Protein 4U7A (pdb70)

Sequence (356 aa):
LPSPKDLRPFPIRCSTIYAGHKGKVRTLSIIDPSGLWLATGSDDGTVRVWEIILTGREVYRTTLIDDEENPDYHHIECIEWNPDANNGILAVAVGENIHLIVPPIFGYDIENNGKTKKIEDGFQVAQWNKPSQKQLEKDICITISCKKTVKKLSWHRKGDYFVTVQPDSGNTSVLIHQVSKHLTQSPFKKSKGIIMDAKFHPFKPQLFVCSQRYVRIYDLSQQILVKKLLPGARWLSKIDIHPRGDNLIASSSFDKRVLWHDLDLASTPYKTLRRYHEKAVRSVNFHKKLPLFSSAADDGTTIHHVFHATVYDDMMKNPMIVPLKKLTGHKVINSLGVLDAIWHPRREAWLFSAGADNTARLWTTT

InterPro domains:
  IPR001680 WD40 repeat [PF00400] (429-464)
  IPR001680 WD40 repeat [PF00400] (714-750)
  IPR001680 WD40 repeat [PF00400] (766-805)
  IPR001680 WD40 repeat [PS50082] (433-474)
  IPR001680 WD40 repeat [PS50082] (786-807)
  IPR001680 WD40 repeat [SM00320] (426-465)
  IPR001680 WD40 repeat [SM00320] (628-666)
  IPR001680 WD40 repeat [SM00320] (669-708)
  IPR001680 WD40 repeat [SM00320] (712-751)
  IPR001680 WD40 repeat [SM00320] (763-806)
  IPR012953 BOP1, N-terminal domain [PF08145] (165-426)
  IPR012953 B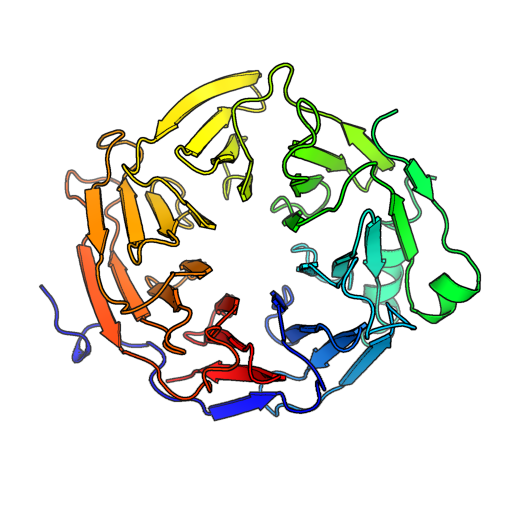OP1, N-terminal domain [SM01035] (165-426)
  IPR015943 WD40/YVTN repeat-like-containing domain superfamily [G3DSA:2.130.10.10] (416-807)
  IPR019775 WD40 repeat, conserved site [PS00678] (452-466)
  IPR028598 WD repeat BOP1/Erb1 [MF_03027] (2-806)
  IPR028598 WD repeat BOP1/Erb1 [PTHR17605] (3-806)
  IPR036322 WD40-repeat-containing domain superfamily [SSF50978] (390-805)

CATH classification: 2.130.10.10

Nearest PDB structures (foldseek):
  4u7a-assembly1_A  TM=1.003E+00  e=5.775E-76  Saccharomyces cerevisiae
  6cb1-assembly1_s  TM=1.003E+00  e=3.754E-75  Saccharomyces cerevisiae BY4741
  7r72-assembly1_m  TM=9.840E-01  e=6.613E-67  Saccharomyces cerevisiae BY4741
  7r7a-assembly1_m  TM=9.852E-01  e=5.047E-66  Saccharomyces cerevisiae BY4741
  8fky-assembly1_SS  TM=9.486E-01  e=2.951E-46  Homo sapiens

Structure (mmCIF, N/CA/C/O backbone):
data_4U7A
#
_entry.id   4U7A
#
_cell.length_a   52.024
_cell.length_b   62.431
_cell.length_c   158.218
_cell.angle_alpha   90.00
_cell.angle_beta   90.00
_cell.angle_gamma   90.00
#
_symmetry.space_group_name_H-M   'P 21 21 21'
#
loop_
_entity.id
_entity.type
_entity.pdbx_description
1 polymer 'Ribosome biogenesis protein ERB1'
2 non-polymer 1,2-ETHANEDIOL
3 non-polymer GLYCEROL
4 non-polymer ETHANOL
5 water water
#
loop_
_atom_site.group_PDB
_atom_site.id
_atom_site.type_symbol
_atom_site.label_atom_id
_atom_site.label_alt_id
_atom_site.label_comp_id
_atom_site.label_asym_id
_atom_site.label_entity_id
_atom_site.label_seq_id
_atom_site.pdbx_PDB_ins_code
_atom_site.Cartn_x
_atom_site.Cartn_y
_atom_site.Cartn_z
_atom_site.occupancy
_atom_site.B_iso_or_equiv
_atom_site.auth_seq_id
_atom_site.auth_comp_id
_atom_site.auth_asym_id
_atom_site.auth_atom_id
_atom_site.pdbx_PDB_model_num
ATOM 1 N N . LEU A 1 435 ? 5.797 4.363 45.706 1.00 72.77 416 LEU A N 1
ATOM 2 C CA . LEU A 1 435 ? 6.881 4.794 46.586 1.00 71.58 416 LEU A CA 1
ATOM 3 C C . LEU A 1 435 ? 6.983 3.885 47.810 1.00 67.10 416 LEU A C 1
ATOM 4 O O . LEU A 1 435 ? 5.966 3.428 48.332 1.00 64.11 416 LEU A O 1
ATOM 9 N N . PRO A 1 436 ? 8.216 3.619 48.270 1.00 63.41 417 PRO A N 1
ATOM 10 C CA . PRO A 1 436 ? 8.447 2.753 49.432 1.00 60.38 417 PRO A CA 1
ATOM 11 C C . PRO A 1 436 ? 7.771 3.283 50.692 1.00 55.56 417 PRO A C 1
ATOM 12 O O . PRO A 1 436 ? 7.617 4.494 50.846 1.00 57.96 417 PRO A O 1
ATOM 16 N N . SER A 1 437 ? 7.367 2.380 51.577 1.00 52.91 418 SER A N 1
ATOM 17 C CA . SER A 1 437 ? 6.830 2.770 52.874 1.00 48.73 418 SER A CA 1
ATOM 18 C C . SER A 1 437 ? 7.986 3.039 53.826 1.00 41.07 418 SER A C 1
ATOM 19 O O . SER A 1 437 ? 9.089 2.540 53.606 1.00 43.46 418 SER A O 1
ATOM 22 N N . PRO A 1 438 ? 7.747 3.836 54.879 1.00 44.54 419 PRO A N 1
ATOM 23 C CA . PRO A 1 438 ? 8.804 4.102 55.865 1.00 39.11 419 PRO A CA 1
ATOM 24 C C . PRO A 1 438 ? 9.450 2.820 56.398 1.00 42.76 419 PRO A C 1
ATOM 25 O O . PRO A 1 438 ? 10.655 2.787 56.651 1.00 41.95 419 PRO A O 1
ATOM 29 N N . LYS A 1 439 ? 8.648 1.768 56.530 1.00 42.88 420 LYS A N 1
ATOM 30 C CA . LYS A 1 439 ? 9.124 0.468 56.995 1.00 52.32 420 LYS A CA 1
ATOM 31 C C . LYS A 1 439 ? 10.301 -0.041 56.156 1.00 53.90 420 LYS A C 1
ATOM 32 O O . LYS A 1 439 ? 11.204 -0.699 56.673 1.00 55.55 420 LYS A O 1
ATOM 38 N N . ASP A 1 440 ? 10.287 0.278 54.865 1.00 47.25 421 ASP A N 1
ATOM 39 C CA . ASP A 1 440 ? 11.339 -0.158 53.945 1.00 50.29 421 ASP A CA 1
ATOM 40 C C . ASP A 1 440 ? 12.515 0.818 53.897 1.00 47.92 421 ASP A C 1
ATOM 41 O O . ASP A 1 440 ? 13.468 0.614 53.147 1.00 44.73 421 ASP A O 1
ATOM 46 N N . LEU A 1 441 ? 12.449 1.872 54.702 1.00 43.51 422 LEU A N 1
ATOM 47 C CA . LEU A 1 441 ? 13.418 2.958 54.609 1.00 37.83 422 LEU A CA 1
ATOM 48 C C . LEU A 1 441 ? 14.161 3.212 55.922 1.00 32.44 422 LEU A C 1
ATOM 49 O O . LEU A 1 441 ? 14.696 4.298 56.150 1.00 31.66 422 LEU A O 1
ATOM 54 N N . ARG A 1 442 ? 14.197 2.201 56.781 1.00 33.68 423 ARG A N 1
ATOM 55 C CA . ARG A 1 442 ? 14.963 2.285 58.019 1.00 31.64 423 ARG A CA 1
ATOM 56 C C . ARG A 1 442 ? 16.456 2.194 57.705 1.00 32.38 423 ARG A C 1
ATOM 57 O O . ARG A 1 442 ? 16.836 1.629 56.676 1.00 37.61 423 ARG A O 1
ATOM 65 N N . PRO A 1 443 ? 17.314 2.753 58.581 1.00 33.75 424 PRO A N 1
ATOM 66 C CA . PRO A 1 443 ? 17.013 3.401 59.862 1.00 31.29 424 PRO A CA 1
ATOM 67 C C . PRO A 1 443 ? 16.655 4.881 59.777 1.00 32.20 424 PRO A C 1
ATOM 68 O O . PRO A 1 443 ? 17.169 5.613 58.928 1.00 30.15 424 PRO A O 1
ATOM 72 N N . PHE A 1 444 ? 15.773 5.304 60.679 1.00 24.78 425 PHE A N 1
ATOM 73 C CA . PHE A 1 444 ? 15.535 6.714 60.950 1.00 24.35 425 PHE A CA 1
ATOM 74 C C . PHE A 1 444 ? 15.089 6.854 62.402 1.00 25.34 425 PHE A C 1
ATOM 75 O O . PHE A 1 444 ? 14.560 5.902 62.978 1.00 29.31 425 PHE A O 1
ATOM 83 N N . PRO A 1 445 ? 15.299 8.034 63.001 1.00 23.38 426 PRO A N 1
ATOM 84 C CA . PRO A 1 445 ? 14.941 8.199 64.421 1.00 23.11 426 PRO A CA 1
ATOM 85 C C . PRO A 1 445 ? 13.435 8.250 64.654 1.00 25.65 426 PRO A C 1
ATOM 86 O O . PRO A 1 445 ? 12.698 8.781 63.815 1.00 24.68 426 PRO A O 1
ATOM 90 N N . ILE A 1 446 ? 12.986 7.687 65.779 1.00 26.78 427 ILE A N 1
ATOM 91 C CA . ILE A 1 446 ? 11.560 7.599 66.085 1.00 25.77 427 ILE A CA 1
ATOM 92 C C . ILE A 1 446 ? 11.228 7.945 67.544 1.00 24.21 427 ILE A C 1
ATOM 93 O O . ILE A 1 446 ? 10.059 7.980 67.928 1.00 28.47 427 ILE A O 1
ATOM 98 N N . ARG A 1 447 ? 12.246 8.188 68.366 1.00 25.01 428 ARG A N 1
ATOM 99 C CA . ARG A 1 447 ? 11.990 8.448 69.781 1.00 26.67 428 ARG A CA 1
ATOM 100 C C . ARG A 1 447 ? 13.087 9.305 70.376 1.00 26.17 428 ARG A C 1
ATOM 101 O O . ARG A 1 447 ? 14.205 9.311 69.877 1.00 25.31 428 ARG A O 1
ATOM 109 N N . CYS A 1 448 ? 12.766 10.026 71.445 1.00 24.80 429 CYS A N 1
ATOM 110 C CA . CYS A 1 448 ? 13.786 10.772 72.168 1.00 21.94 429 CYS A CA 1
ATOM 111 C C . CYS A 1 448 ? 14.349 9.896 73.279 1.00 24.71 429 CYS A C 1
ATOM 112 O O . CYS A 1 448 ? 13.616 9.502 74.187 1.00 25.48 429 CYS A O 1
ATOM 115 N N . SER A 1 449 ? 15.638 9.566 73.195 1.00 23.29 430 SER A N 1
ATOM 116 C CA . SER A 1 449 ? 16.241 8.676 74.182 1.00 26.06 430 SER A CA 1
ATOM 117 C C . SER A 1 449 ? 16.884 9.446 75.326 1.00 21.29 430 SER A C 1
ATOM 118 O O . SER A 1 449 ? 17.059 8.920 76.422 1.00 25.09 430 SER A O 1
ATOM 121 N N . THR A 1 450 ? 17.207 10.704 75.066 1.00 24.26 431 THR A N 1
ATOM 122 C CA . THR A 1 450 ? 18.088 11.463 75.932 1.00 21.23 431 THR A CA 1
ATOM 123 C C . THR A 1 450 ? 17.741 12.935 75.926 1.00 21.39 431 THR A C 1
ATOM 124 O O . THR A 1 450 ? 17.587 13.544 74.861 1.00 21.00 431 THR A O 1
ATOM 128 N N . ILE A 1 451 ? 17.602 13.505 77.114 1.00 21.97 432 ILE A N 1
ATOM 129 C CA . ILE A 1 451 ? 17.406 14.941 77.237 1.00 19.81 432 ILE A CA 1
ATOM 130 C C . ILE A 1 451 ? 18.678 15.562 77.796 1.00 20.12 432 ILE A C 1
ATOM 131 O O . ILE A 1 451 ? 19.208 15.071 78.791 1.00 21.50 432 ILE A O 1
ATOM 136 N N . TYR A 1 452 ? 19.178 16.609 77.139 1.00 17.52 433 TYR A N 1
ATOM 137 C CA . TYR A 1 452 ? 20.317 17.392 77.642 1.00 16.69 433 TYR A CA 1
ATOM 138 C C . TYR A 1 452 ? 19.703 18.506 78.459 1.00 18.90 433 TYR A C 1
ATOM 139 O O . TYR A 1 452 ? 19.206 19.488 77.910 1.00 19.78 433 TYR A O 1
ATOM 148 N N . ALA A 1 453 ? 19.693 18.307 79.777 1.00 19.77 434 ALA A N 1
ATOM 149 C CA . ALA A 1 453 ? 19.009 19.195 80.711 1.00 22.16 434 ALA A CA 1
ATOM 150 C C . ALA A 1 453 ? 20.025 19.983 81.508 1.00 19.76 434 ALA A C 1
ATOM 151 O O . ALA A 1 453 ? 21.008 19.420 82.005 1.00 21.18 434 ALA A O 1
ATOM 153 N N . GLY A 1 454 ? 19.784 21.283 81.631 1.00 20.35 435 GLY A N 1
ATOM 154 C CA . GLY A 1 454 ? 20.666 22.137 82.401 1.00 23.54 435 GLY A CA 1
ATOM 155 C C . GLY A 1 454 ? 20.545 23.599 82.036 1.00 24.34 435 GLY A C 1
ATOM 156 O O . GLY A 1 454 ? 20.614 24.465 82.905 1.00 23.02 435 GLY A O 1
ATOM 157 N N . HIS A 1 455 ? 20.366 23.893 80.748 1.00 19.18 436 HIS A N 1
ATOM 158 C CA . HIS A 1 455 ? 20.238 25.288 80.364 1.00 20.74 436 HIS A CA 1
ATOM 159 C C . HIS A 1 455 ? 19.044 25.944 81.047 1.00 22.40 436 HIS A C 1
ATOM 160 O O . HIS A 1 455 ? 18.012 25.306 81.288 1.00 22.32 436 HIS A O 1
ATOM 167 N N . LYS A 1 456 ? 19.190 27.228 81.345 1.00 19.94 437 LYS A N 1
ATOM 168 C CA . LYS A 1 456 ? 18.142 27.968 82.039 1.00 22.33 437 LYS A CA 1
ATOM 169 C C . LYS A 1 456 ? 17.423 28.955 81.119 1.00 23.23 437 LYS A C 1
ATOM 170 O O . LYS A 1 456 ? 16.673 29.814 81.578 1.00 30.48 437 LYS A O 1
ATOM 176 N N . GLY A 1 457 ? 17.652 28.811 79.819 1.00 23.47 438 GLY A N 1
ATOM 177 C CA . GLY A 1 457 ? 17.001 29.654 78.832 1.00 22.45 438 GLY A CA 1
ATOM 178 C C . GLY A 1 457 ? 16.967 28.940 77.493 1.00 21.27 438 GLY A C 1
ATOM 179 O O . GLY A 1 457 ? 17.550 27.859 77.348 1.00 20.85 438 GLY A O 1
ATOM 180 N N . LYS A 1 458 ? 16.273 29.528 76.521 1.00 21.00 439 LYS A N 1
ATOM 181 C CA . LYS A 1 458 ? 16.135 28.917 75.198 1.00 18.90 439 LYS A CA 1
ATOM 182 C C . LYS A 1 458 ? 17.466 28.460 74.621 1.00 21.38 439 LYS A C 1
ATOM 183 O O . LYS A 1 458 ? 18.464 29.166 74.739 1.00 21.75 439 LYS A O 1
ATOM 189 N N . VAL A 1 459 ? 17.472 27.287 73.996 1.00 18.85 440 VAL A N 1
ATOM 190 C CA . VAL A 1 459 ? 18.672 26.786 73.331 1.00 18.52 440 VAL A CA 1
ATOM 191 C C . VAL A 1 459 ? 18.555 27.144 71.847 1.00 21.34 440 VAL A C 1
ATOM 192 O O . VAL A 1 459 ? 17.718 26.579 71.135 1.00 19.48 440 VAL A O 1
ATOM 196 N N . ARG A 1 460 ? 19.359 28.105 71.389 1.00 19.61 441 ARG A N 1
ATOM 197 C CA . ARG A 1 460 ? 19.197 28.652 70.036 1.00 18.73 441 ARG A CA 1
ATOM 198 C C . ARG A 1 460 ? 20.002 27.936 68.974 1.00 17.50 441 ARG A C 1
ATOM 199 O O . ARG A 1 460 ? 19.696 28.032 67.771 1.00 18.21 441 ARG A O 1
ATOM 207 N N . THR A 1 461 ? 21.035 27.228 69.405 1.00 16.44 442 THR A N 1
ATOM 208 C CA . THR A 1 461 ? 22.005 26.700 68.452 1.00 15.90 442 THR A CA 1
ATOM 209 C C . THR A 1 461 ? 22.704 25.482 69.044 1.00 16.16 442 THR A C 1
ATOM 210 O O . THR A 1 461 ? 22.907 25.414 70.252 1.00 15.87 442 THR A O 1
ATOM 214 N N . LEU A 1 462 ? 23.012 24.493 68.213 1.00 14.94 443 LEU A N 1
ATOM 215 C CA . LEU A 1 462 ? 23.784 23.347 68.686 1.00 14.80 443 LEU A CA 1
ATOM 216 C C . LEU A 1 462 ? 24.646 22.791 67.559 1.00 15.18 443 LEU A C 1
ATOM 217 O O . LEU A 1 462 ? 24.379 23.038 66.376 1.00 16.13 443 LEU A O 1
ATOM 222 N N . SER A 1 463 ? 25.698 22.061 67.933 1.00 14.61 444 SER A N 1
ATOM 223 C CA . SER A 1 463 ? 26.641 21.547 66.947 1.00 15.61 444 SER A CA 1
ATOM 224 C C . SER A 1 463 ? 27.241 20.242 67.443 1.00 16.62 444 SER A C 1
ATOM 225 O O . SER A 1 463 ? 27.506 20.092 68.643 1.00 15.59 444 SER A O 1
ATOM 228 N N A ILE A 1 464 ? 27.450 19.295 66.532 0.74 16.75 445 ILE A N 1
ATOM 229 N N B ILE A 1 464 ? 27.455 19.311 66.518 0.26 16.16 445 ILE A N 1
ATOM 230 C CA A ILE A 1 464 ? 28.084 18.036 66.902 0.74 15.31 445 ILE A CA 1
ATOM 231 C CA B ILE A 1 464 ? 28.106 18.045 66.826 0.26 16.82 445 ILE A CA 1
ATOM 232 C C A ILE A 1 464 ? 29.525 18.063 66.390 0.74 17.52 445 ILE A 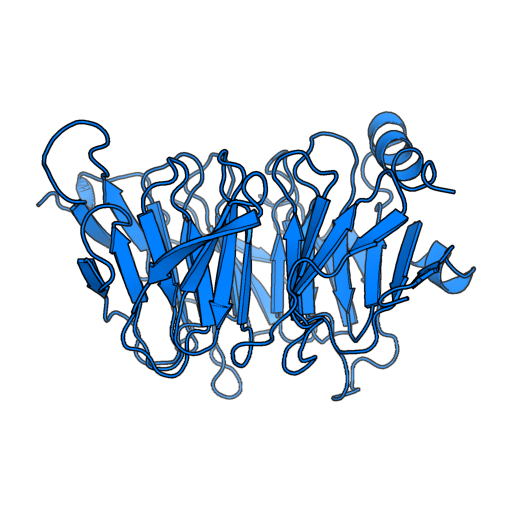C 1
ATOM 233 C C B ILE A 1 464 ? 29.556 18.098 66.378 0.26 17.48 445 ILE A C 1
ATOM 234 O O A ILE A 1 464 ? 29.786 18.492 65.268 0.74 18.92 445 ILE A O 1
ATOM 235 O O B ILE A 1 464 ? 29.851 18.557 65.275 0.26 18.31 445 ILE A O 1
ATOM 244 N N . ASP A 1 465 ? 30.467 17.637 67.230 1.00 17.05 446 ASP A N 1
ATOM 245 C CA . ASP A 1 465 ? 31.890 17.693 66.878 1.00 15.57 446 ASP A CA 1
ATOM 246 C C . ASP A 1 465 ? 32.261 16.661 65.799 1.00 17.93 446 ASP A C 1
ATOM 247 O O . ASP A 1 465 ? 31.492 15.740 65.517 1.00 20.18 446 ASP A O 1
ATOM 252 N N . PRO A 1 466 ? 33.447 16.805 65.188 1.00 20.00 447 PRO A N 1
ATOM 253 C CA . PRO A 1 466 ? 33.803 15.875 64.106 1.00 22.69 447 PRO A CA 1
ATOM 254 C C . PRO A 1 466 ? 33.788 14.401 64.509 1.00 24.56 447 PRO A C 1
ATOM 255 O O . PRO A 1 466 ? 33.465 13.559 63.664 1.00 25.21 447 PRO A O 1
ATOM 259 N N . SER A 1 467 ? 34.105 14.095 65.769 1.00 20.22 448 SER A N 1
ATOM 260 C CA . SER A 1 467 ? 34.189 12.698 66.193 1.00 22.84 448 SER A CA 1
ATOM 261 C C . SER A 1 467 ? 32.808 12.081 66.453 1.00 23.37 448 SER A C 1
ATOM 262 O O . SER A 1 467 ? 32.689 10.858 66.595 1.00 23.60 448 SER A O 1
ATOM 265 N N . GLY A 1 468 ? 31.773 12.918 66.512 1.00 19.90 449 GLY A N 1
ATOM 266 C CA . GLY A 1 468 ? 30.420 12.440 66.737 1.00 20.65 449 GLY A CA 1
ATOM 267 C C . GLY A 1 468 ? 30.146 12.071 68.187 1.00 25.19 449 GLY A C 1
ATOM 268 O O . GLY A 1 468 ? 29.192 11.345 68.466 1.00 25.35 449 GLY A O 1
ATOM 269 N N . LEU A 1 469 ? 30.969 12.567 69.112 1.00 19.64 450 LEU A N 1
ATOM 270 C CA . LEU A 1 469 ? 30.822 12.196 70.527 1.00 18.98 450 LEU A CA 1
ATOM 271 C C . LEU A 1 469 ? 30.388 13.342 71.446 1.00 17.67 450 LEU A C 1
ATOM 272 O O . LEU A 1 469 ? 29.891 13.105 72.569 1.00 17.85 450 LEU A O 1
ATOM 277 N N . TRP A 1 470 ? 30.562 14.575 70.981 1.00 17.31 451 TRP A N 1
ATOM 278 C CA . TRP A 1 470 ? 30.373 15.751 71.833 1.00 17.68 451 TRP A CA 1
ATOM 279 C C . TRP A 1 470 ? 29.423 16.761 71.217 1.00 15.70 451 TRP A C 1
ATOM 280 O O . TRP A 1 470 ? 29.677 17.305 70.133 1.00 17.97 451 TRP A O 1
ATOM 291 N N . LEU A 1 471 ? 28.312 16.988 71.909 1.00 14.53 452 LEU A N 1
ATOM 292 C CA . LEU A 1 471 ? 27.340 17.984 71.491 1.00 15.50 452 LEU A CA 1
ATOM 293 C C . LEU A 1 471 ? 27.644 19.310 72.175 1.00 17.12 452 LEU A C 1
ATOM 294 O O . LEU A 1 471 ? 27.819 19.339 73.394 1.00 17.92 452 LEU A O 1
ATOM 299 N N . ALA A 1 472 ? 27.719 20.396 71.412 1.00 16.28 453 ALA A N 1
ATOM 300 C CA . ALA A 1 472 ? 27.785 21.733 72.008 1.00 14.86 453 ALA A CA 1
ATOM 301 C C . ALA A 1 472 ? 26.456 22.447 71.823 1.00 16.04 453 ALA A C 1
ATOM 302 O O . ALA A 1 472 ? 25.827 22.308 70.777 1.00 15.89 453 ALA A O 1
ATOM 304 N N . THR A 1 473 ? 26.044 23.212 72.832 1.00 16.54 454 THR A N 1
ATOM 305 C CA . THR A 1 473 ? 24.793 23.967 72.792 1.00 15.04 454 THR A CA 1
ATOM 306 C C . THR A 1 473 ? 25.047 25.401 73.229 1.00 18.29 454 THR A C 1
ATOM 307 O O . THR A 1 473 ? 25.928 25.661 74.063 1.00 17.70 454 THR A O 1
ATOM 311 N N . GLY A 1 474 ? 24.269 26.326 72.685 1.00 16.12 455 GLY A N 1
ATOM 312 C CA . GLY A 1 474 ? 24.342 27.727 73.057 1.00 17.16 455 GLY A CA 1
ATOM 313 C C . GLY A 1 474 ? 22.961 28.211 73.442 1.00 19.59 455 GLY A C 1
ATOM 314 O O . GLY A 1 474 ? 21.982 27.918 72.741 1.00 18.53 455 GLY A O 1
ATOM 315 N N . SER A 1 475 ? 22.885 28.961 74.539 1.00 17.80 456 SER A N 1
ATOM 316 C CA . SER A 1 475 ? 21.602 29.290 75.159 1.00 19.49 456 SER A CA 1
ATOM 317 C C . SER A 1 475 ? 21.464 30.744 75.583 1.00 20.35 456 SER A C 1
ATOM 318 O O . SER A 1 475 ? 22.452 31.433 75.834 1.00 21.09 456 SER A O 1
ATOM 321 N N . ASP A 1 476 ? 20.217 31.197 75.693 1.00 20.12 457 ASP A N 1
ATOM 322 C CA . ASP A 1 476 ? 19.934 32.538 76.175 1.00 21.85 457 ASP A CA 1
ATOM 323 C C . ASP A 1 476 ? 20.267 32.709 77.658 1.00 19.91 457 ASP A C 1
ATOM 324 O O . ASP A 1 476 ? 20.207 33.822 78.185 1.00 25.37 457 ASP A O 1
ATOM 329 N N . ASP A 1 477 ? 20.629 31.620 78.329 1.00 22.90 458 ASP A N 1
ATOM 330 C CA . ASP A 1 477 ? 21.100 31.738 79.708 1.00 23.78 458 ASP A CA 1
ATOM 331 C C . ASP A 1 477 ? 22.541 32.262 79.718 1.00 21.04 458 ASP A C 1
ATOM 332 O O . ASP A 1 477 ? 23.131 32.474 80.787 1.00 23.75 458 ASP A O 1
ATOM 337 N N . GLY A 1 478 ? 23.101 32.471 78.529 1.00 22.61 459 GLY A N 1
ATOM 338 C CA . GLY A 1 478 ? 24.416 33.082 78.407 1.00 26.23 459 GLY A CA 1
ATOM 339 C C . GLY A 1 478 ? 25.570 32.099 78.420 1.00 26.11 459 GLY A C 1
ATOM 340 O O . GLY A 1 478 ? 26.742 32.501 78.422 1.00 24.56 459 GLY A O 1
ATOM 341 N N . THR A 1 479 ? 25.249 30.809 78.421 1.00 19.34 460 THR A N 1
ATOM 342 C CA . THR A 1 479 ? 26.286 29.784 78.433 1.00 20.98 460 THR A CA 1
ATOM 343 C C . THR A 1 479 ? 26.358 28.962 77.150 1.00 19.67 460 THR A C 1
ATOM 344 O O . THR A 1 479 ? 25.365 28.797 76.419 1.00 19.83 460 THR A O 1
ATOM 348 N N . VAL A 1 480 ? 27.562 28.462 76.892 1.00 18.56 461 VAL A N 1
ATOM 349 C CA . VAL A 1 480 ? 27.772 27.363 75.972 1.00 18.64 461 VAL A CA 1
ATOM 350 C C . VAL A 1 480 ? 28.101 26.137 76.821 1.00 18.95 461 VAL A C 1
ATOM 351 O O . VAL A 1 480 ? 28.888 26.223 77.783 1.00 21.64 461 VAL A O 1
ATOM 355 N N . ARG A 1 481 ? 27.468 25.013 76.506 1.00 17.28 462 ARG A N 1
ATOM 356 C CA . ARG A 1 481 ? 27.715 23.770 77.222 1.00 18.27 462 ARG A CA 1
ATOM 357 C C . ARG A 1 481 ? 28.102 22.659 76.263 1.00 18.93 462 ARG A C 1
ATOM 358 O O . ARG A 1 481 ? 27.702 22.657 75.095 1.00 19.02 462 ARG A O 1
ATOM 366 N N . VAL A 1 482 ? 28.911 21.725 76.752 1.00 17.61 463 VAL A N 1
ATOM 367 C CA . VAL A 1 482 ? 29.259 20.562 75.951 1.00 16.24 463 VAL A CA 1
ATOM 368 C C . VAL A 1 482 ? 28.802 19.309 76.692 1.00 20.62 463 VAL A C 1
ATOM 369 O O . VAL A 1 482 ? 28.909 19.230 77.922 1.00 19.80 463 VAL A O 1
ATOM 373 N N . TRP A 1 483 ? 28.266 18.347 75.943 1.00 17.17 464 TRP A N 1
ATOM 374 C CA . TRP A 1 483 ? 27.594 17.187 76.513 1.00 17.41 464 TRP A CA 1
ATOM 375 C C . TRP A 1 483 ? 28.098 15.880 75.919 1.00 16.66 464 TRP A C 1
ATOM 376 O O . TRP A 1 483 ? 28.381 15.792 74.722 1.00 17.64 464 TRP A O 1
ATOM 387 N N . GLU A 1 484 ? 28.197 14.870 76.770 1.00 17.54 465 GLU A N 1
ATOM 388 C CA . GLU A 1 484 ? 28.465 13.488 76.380 1.00 18.57 465 GLU A CA 1
ATOM 389 C C . GLU A 1 484 ? 27.194 12.963 75.720 1.00 19.02 465 GLU A C 1
ATOM 390 O O . GLU A 1 484 ? 26.161 12.867 76.374 1.00 19.39 465 GLU A O 1
ATOM 396 N N A ILE A 1 485 ? 27.235 12.641 74.430 0.64 17.65 466 ILE A N 1
ATOM 397 N N B ILE A 1 485 ? 27.277 12.629 74.437 0.36 16.48 466 ILE A N 1
ATOM 398 C CA A ILE A 1 485 ? 25.952 12.478 73.736 0.64 15.61 466 ILE A CA 1
ATOM 399 C CA B ILE A 1 485 ? 26.074 12.408 73.635 0.36 19.31 466 ILE A CA 1
ATOM 400 C C A ILE A 1 485 ? 25.113 11.275 74.195 0.64 19.74 466 ILE A C 1
ATOM 401 C C B ILE A 1 485 ? 25.159 11.282 74.137 0.36 20.28 466 ILE A C 1
ATOM 402 O O A ILE A 1 485 ? 23.895 11.390 74.298 0.64 19.22 466 ILE A O 1
ATOM 403 O O B ILE A 1 485 ? 23.945 11.468 74.224 0.36 21.72 466 ILE A O 1
ATOM 412 N N . LEU A 1 486 ? 25.716 10.130 74.493 1.00 24.08 467 LEU A N 1
ATOM 413 C CA . LEU A 1 486 ? 24.860 8.980 74.815 1.00 26.72 467 LEU A CA 1
ATOM 414 C C . LEU A 1 486 ? 24.293 8.964 76.234 1.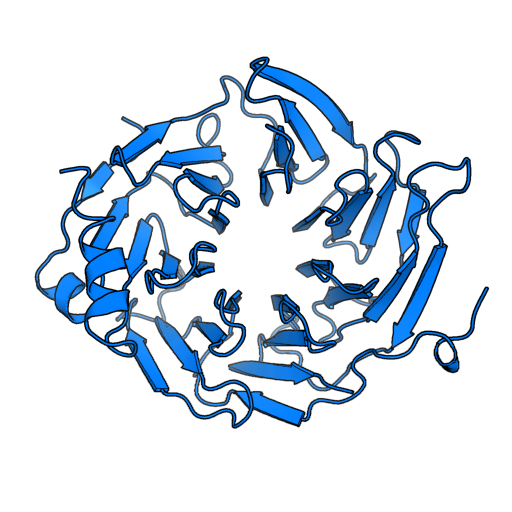00 25.63 467 LEU A C 1
ATOM 415 O O . LEU A 1 486 ? 23.372 8.198 76.526 1.00 28.75 467 LEU A O 1
ATOM 420 N N . THR A 1 487 ? 24.820 9.809 77.113 1.00 24.52 468 THR A N 1
ATOM 421 C CA . THR A 1 487 ? 24.372 9.807 78.504 1.00 19.93 468 THR A CA 1
ATOM 422 C C . THR A 1 487 ? 23.579 11.053 78.874 1.00 21.59 468 THR A C 1
ATOM 423 O O . THR A 1 487 ? 22.772 11.024 79.815 1.00 22.91 468 THR A O 1
ATOM 427 N N . GLY A 1 488 ? 23.832 12.144 78.153 1.00 19.62 469 GLY A N 1
ATOM 428 C CA . GLY A 1 488 ? 23.254 13.441 78.465 1.00 20.29 469 GLY A CA 1
ATOM 429 C C . GLY A 1 488 ? 24.025 14.183 79.552 1.00 18.29 469 GLY A C 1
ATOM 430 O O . GLY A 1 488 ? 23.591 15.233 80.038 1.00 19.83 469 GLY A O 1
ATOM 431 N N . ARG A 1 489 ? 25.191 13.654 79.916 1.00 18.70 470 ARG A N 1
ATOM 432 C CA . ARG A 1 489 ? 26.002 14.269 80.961 1.00 22.64 470 ARG A CA 1
ATOM 433 C C . ARG A 1 489 ? 26.687 15.547 80.460 1.00 20.42 470 ARG A C 1
ATOM 434 O O . ARG A 1 489 ? 27.395 15.527 79.457 1.00 20.51 470 ARG A O 1
ATOM 442 N N . GLU A 1 490 ? 26.450 16.662 81.141 1.00 19.55 471 GLU A N 1
ATOM 443 C CA . GLU A 1 490 ? 27.160 17.902 80.830 1.00 19.08 471 GLU A CA 1
ATOM 444 C C . GLU A 1 490 ? 28.607 17.768 81.286 1.00 19.53 471 GLU A C 1
ATOM 445 O O . GLU A 1 490 ? 28.854 17.426 82.454 1.00 21.63 471 GLU A O 1
ATOM 451 N N . VAL A 1 491 ? 29.555 18.034 80.382 1.00 18.06 472 VAL A N 1
ATOM 452 C CA . VAL A 1 491 ? 30.977 17.897 80.731 1.00 19.59 472 VAL A CA 1
ATOM 453 C C . VAL A 1 491 ? 31.759 19.204 80.712 1.00 23.29 472 VAL A C 1
ATOM 454 O O . VAL A 1 491 ? 32.932 19.233 81.100 1.00 22.34 472 VAL A O 1
ATOM 458 N N . TYR A 1 492 ? 31.123 20.280 80.271 1.00 21.80 473 TYR A N 1
ATOM 459 C CA . TYR A 1 492 ? 31.788 21.570 80.151 1.00 21.79 473 TYR A CA 1
ATOM 460 C C . TYR A 1 492 ? 30.768 22.685 80.070 1.00 21.06 473 TYR A C 1
ATOM 461 O O . TYR A 1 492 ? 29.718 22.527 79.448 1.00 20.31 473 TYR A O 1
ATOM 470 N N . ARG A 1 493 ? 31.093 23.816 80.681 1.00 21.40 474 ARG A N 1
ATOM 471 C CA . ARG A 1 493 ? 30.247 24.998 80.610 1.00 21.67 474 ARG A CA 1
ATOM 472 C C . ARG A 1 493 ? 31.122 26.240 80.597 1.00 24.31 474 ARG A C 1
ATOM 473 O O . ARG A 1 493 ? 32.060 26.348 81.396 1.00 24.42 474 ARG A O 1
ATOM 481 N N . THR A 1 494 ? 30.831 27.178 79.700 1.00 21.76 475 THR A N 1
ATOM 482 C CA . THR A 1 494 ? 31.493 28.478 79.765 1.00 20.95 475 THR A CA 1
ATOM 483 C C . THR A 1 494 ? 30.456 29.600 79.638 1.00 26.19 475 THR A C 1
ATOM 484 O O . THR A 1 494 ? 29.533 29.533 78.826 1.00 24.66 475 THR A O 1
ATOM 488 N N . THR A 1 495 ? 30.589 30.611 80.488 1.00 25.98 476 THR A N 1
ATOM 489 C CA . THR A 1 495 ? 29.630 31.704 80.518 1.00 24.27 476 THR A CA 1
ATOM 490 C C . THR A 1 495 ? 30.148 32.867 79.690 1.00 31.78 476 THR A C 1
ATOM 491 O O . THR A 1 495 ? 31.124 33.515 80.057 1.00 35.07 476 THR A O 1
ATOM 495 N N . LEU A 1 496 ? 29.496 33.120 78.560 1.00 25.27 477 LEU A N 1
ATOM 496 C CA . LEU A 1 496 ? 29.969 34.114 77.603 1.00 27.31 477 LEU A CA 1
ATOM 497 C C . LEU A 1 496 ? 29.247 35.446 77.774 1.00 37.22 477 LEU A C 1
ATOM 498 O O . LEU A 1 496 ? 29.733 36.489 77.336 1.00 41.28 477 LEU A O 1
ATOM 503 N N . ILE A 1 497 ? 28.082 35.403 78.412 1.00 32.68 478 ILE A N 1
ATOM 504 C CA . ILE A 1 497 ? 27.334 36.613 78.722 1.00 36.02 478 ILE A CA 1
ATOM 505 C C . ILE A 1 497 ? 26.997 36.623 80.204 1.00 42.31 478 ILE A C 1
ATOM 506 O O . ILE A 1 497 ? 26.281 35.749 80.696 1.00 39.08 478 ILE A O 1
ATOM 511 N N . ASP A 1 498 ? 27.532 37.604 80.921 1.00 52.75 479 ASP A N 1
ATOM 512 C CA . ASP A 1 498 ? 27.307 37.696 82.357 1.00 60.40 479 ASP A CA 1
ATOM 513 C C . ASP A 1 498 ? 25.948 38.319 82.661 1.00 64.00 479 ASP A C 1
ATOM 514 O O . ASP A 1 498 ? 25.327 38.010 83.677 1.00 65.62 479 ASP A O 1
ATOM 519 N N . ASP A 1 499 ? 25.495 39.194 81.770 0.86 62.91 480 ASP A N 1
ATOM 520 C CA . ASP A 1 499 ? 24.173 39.802 81.882 0.86 69.69 480 ASP A CA 1
ATOM 521 C C . ASP A 1 499 ? 23.188 39.114 80.935 0.86 66.76 480 ASP A C 1
ATOM 522 O O . ASP A 1 499 ? 22.754 39.704 79.945 0.86 70.06 480 ASP A O 1
ATOM 527 N N . GLU A 1 500 ? 22.832 37.869 81.242 0.90 61.88 481 GLU A N 1
ATOM 528 C CA . GLU A 1 500 ? 22.047 37.047 80.317 0.90 61.97 481 GLU A CA 1
ATOM 529 C C . GLU A 1 500 ? 20.610 37.535 80.136 0.90 61.24 481 GLU A C 1
ATOM 530 O O . GLU A 1 500 ? 19.910 37.083 79.231 0.90 60.80 481 GLU A O 1
ATOM 536 N N . GLU A 1 501 ? 20.173 38.454 80.990 0.76 58.22 482 GLU A N 1
ATOM 537 C CA . GLU A 1 501 ? 18.837 39.023 80.866 0.76 64.80 482 GLU A CA 1
ATOM 538 C C . GLU A 1 501 ? 18.802 40.125 79.810 0.76 67.78 482 GLU A C 1
ATOM 539 O O . GLU A 1 501 ? 17.738 40.655 79.487 0.76 65.19 482 GLU A O 1
ATOM 545 N N . ASN A 1 502 ? 19.973 40.462 79.277 1.00 69.86 483 ASN A N 1
ATOM 546 C CA . ASN A 1 502 ? 20.087 41.470 78.228 1.00 73.00 483 ASN A CA 1
ATOM 547 C C . ASN A 1 502 ? 19.373 41.018 76.959 1.00 66.33 483 ASN A C 1
ATOM 548 O O . ASN A 1 502 ? 19.696 39.969 76.400 1.00 62.24 483 ASN A O 1
ATOM 553 N N . PRO A 1 503 ? 18.388 41.807 76.508 0.79 63.42 484 PRO A N 1
ATOM 554 C CA . PRO A 1 503 ? 17.626 41.487 75.297 0.79 61.18 484 PRO A CA 1
ATOM 555 C C . PRO A 1 503 ? 18.349 41.909 74.021 0.79 64.80 484 PRO A C 1
ATOM 556 O O . PRO A 1 503 ? 17.906 41.571 72.923 0.79 63.97 484 PRO A O 1
ATOM 560 N N . ASP A 1 504 ? 19.454 42.632 74.170 0.85 63.41 485 ASP A N 1
ATOM 561 C CA . ASP A 1 504 ? 20.131 43.221 73.022 0.85 63.46 485 ASP A CA 1
ATOM 562 C C . ASP A 1 504 ? 21.084 42.249 72.340 0.85 55.15 485 ASP A C 1
ATOM 563 O O . ASP A 1 504 ? 21.269 42.314 71.126 0.85 65.23 485 ASP A O 1
ATOM 568 N N . TYR A 1 505 ? 21.694 41.351 73.106 1.00 48.21 486 TYR A N 1
ATOM 569 C CA . TYR A 1 505 ? 22.597 40.381 72.495 1.00 46.40 486 TYR A CA 1
ATOM 570 C C . TYR A 1 505 ? 22.589 39.021 73.190 1.00 39.48 486 TYR A C 1
ATOM 571 O O . TYR A 1 505 ? 22.370 38.903 74.396 1.00 37.85 486 TYR A O 1
ATOM 580 N N . HIS A 1 506 ? 22.818 37.991 72.387 1.00 30.39 487 HIS A N 1
ATOM 581 C CA A HIS A 1 506 ? 22.738 36.598 72.807 0.65 30.71 487 HIS A CA 1
ATOM 582 C CA B HIS A 1 506 ? 22.868 36.637 72.907 0.35 30.25 487 HIS A CA 1
ATOM 583 C C . HIS A 1 506 ? 23.744 35.766 72.033 1.00 27.81 487 HIS A C 1
ATOM 584 O O . HIS A 1 506 ? 24.265 36.213 71.003 1.00 26.07 487 HIS A O 1
ATOM 597 N N . ILE A 1 507 ? 23.961 34.540 72.494 1.00 23.18 488 ILE A N 1
ATOM 598 C CA . ILE A 1 507 ? 24.668 33.545 71.712 1.00 21.66 488 ILE A CA 1
ATOM 599 C C . ILE A 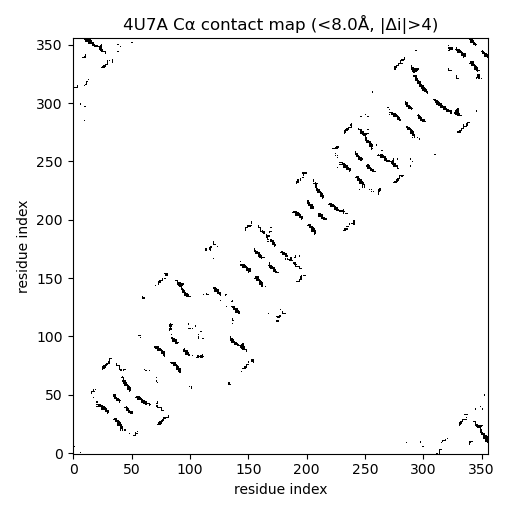1 507 ? 23.784 33.173 70.531 1.00 23.80 488 ILE A C 1
ATOM 600 O O . ILE A 1 507 ? 22.680 32.667 70.722 1.00 23.67 488 ILE A O 1
ATOM 605 N N . GLU A 1 508 ? 24.268 33.420 69.316 1.00 20.45 489 GLU A N 1
ATOM 606 C CA . GLU A 1 508 ? 23.423 33.283 68.134 1.00 21.16 489 GLU A CA 1
ATOM 607 C C . GLU A 1 508 ? 23.633 31.975 67.383 1.00 20.24 489 GLU A C 1
ATOM 608 O O . GLU A 1 508 ? 22.677 31.380 66.857 1.00 20.93 489 GLU A O 1
ATOM 614 N N . CYS A 1 509 ? 24.882 31.541 67.294 1.00 18.65 490 CYS A N 1
ATOM 615 C CA . CYS A 1 509 ? 25.211 30.424 66.425 1.00 18.91 490 CYS A CA 1
ATOM 616 C C . CYS A 1 509 ? 26.549 29.853 66.823 1.00 18.06 490 CYS A C 1
ATOM 617 O O . CYS A 1 509 ? 27.511 30.599 67.013 1.00 19.93 490 CYS A O 1
ATOM 620 N N . ILE A 1 510 ? 26.616 28.535 66.975 1.00 15.25 491 ILE A N 1
ATOM 621 C CA . ILE A 1 510 ? 27.903 27.901 67.273 1.00 15.76 491 ILE A CA 1
ATOM 622 C C . ILE A 1 510 ? 28.145 26.751 66.303 1.00 18.92 491 ILE A C 1
ATOM 623 O O . ILE A 1 510 ? 27.208 26.146 65.785 1.00 17.52 491 ILE A O 1
ATOM 628 N N . GLU A 1 511 ? 29.414 26.460 66.031 1.00 16.52 492 GLU A N 1
ATOM 629 C CA . GLU A 1 511 ? 29.730 25.302 65.193 1.00 14.34 492 GLU A CA 1
ATOM 630 C C . GLU A 1 511 ? 31.137 24.846 65.481 1.00 16.13 492 GLU A C 1
ATOM 631 O O . GLU A 1 511 ? 32.066 25.655 65.469 1.00 15.77 492 GLU A O 1
ATOM 637 N N . TRP A 1 512 ? 31.289 23.547 65.714 1.00 14.76 493 TRP A N 1
ATOM 638 C CA . TRP A 1 512 ? 32.627 22.971 65.853 1.00 15.28 493 TRP A CA 1
ATOM 639 C C . TRP A 1 512 ? 33.360 23.100 64.536 1.00 16.57 493 TRP A C 1
ATOM 640 O O . TRP A 1 512 ? 32.775 22.926 63.468 1.00 15.81 493 TRP A O 1
ATOM 651 N N . ASN A 1 513 ? 34.649 23.383 64.612 1.00 16.33 494 ASN A N 1
ATOM 652 C CA . ASN A 1 513 ? 35.490 23.262 63.431 1.00 16.37 494 ASN A CA 1
ATOM 653 C C . ASN A 1 513 ? 35.410 21.821 62.902 1.00 16.36 494 ASN A C 1
ATOM 654 O O . ASN A 1 513 ? 35.433 20.871 63.675 1.00 16.88 494 ASN A O 1
ATOM 659 N N . PRO A 1 514 ? 35.308 21.650 61.575 1.00 17.70 495 PRO A N 1
ATOM 660 C CA . PRO A 1 514 ? 35.076 20.303 61.032 1.00 20.16 495 PRO A CA 1
ATOM 661 C C . PRO A 1 514 ? 36.327 19.443 60.920 1.00 20.80 495 PRO A C 1
ATOM 662 O O . PRO A 1 514 ? 36.246 18.225 60.727 1.00 23.20 495 PRO A O 1
ATOM 666 N N . ASP A 1 515 ? 37.491 20.071 61.021 1.00 22.89 496 ASP A N 1
ATOM 667 C CA . ASP A 1 515 ? 38.734 19.328 60.902 1.00 27.22 496 ASP A CA 1
ATOM 668 C C . ASP A 1 515 ? 38.959 18.550 62.199 1.00 23.21 496 ASP A C 1
ATOM 669 O O . ASP A 1 515 ? 38.687 19.046 63.283 1.00 24.88 496 ASP A O 1
ATOM 674 N N . ALA A 1 516 ? 39.459 17.326 62.090 1.00 30.55 497 ALA A N 1
ATOM 675 C CA . ALA A 1 516 ? 39.574 16.472 63.268 1.00 28.10 497 ALA A CA 1
ATOM 676 C C . ALA A 1 516 ? 40.656 16.940 64.247 1.00 26.06 497 ALA A C 1
ATOM 677 O O . ALA A 1 516 ? 41.689 17.484 63.843 1.00 27.35 497 ALA A O 1
ATOM 679 N N . ASN A 1 517 ? 40.392 16.730 65.529 1.00 22.32 498 ASN A N 1
ATOM 680 C CA . ASN A 1 517 ? 41.422 16.847 66.554 1.00 23.88 498 ASN A CA 1
ATOM 681 C C . ASN A 1 517 ? 42.079 18.226 66.700 1.00 23.11 498 ASN A C 1
ATOM 682 O O . ASN A 1 517 ? 43.300 18.311 66.930 1.00 23.14 498 ASN A O 1
ATOM 687 N N . ASN A 1 518 ? 41.288 19.298 66.628 1.00 21.54 499 ASN A N 1
ATOM 688 C CA . ASN A 1 518 ? 41.810 20.607 67.039 1.00 23.93 499 ASN A CA 1
ATOM 689 C C . ASN A 1 518 ? 40.996 21.244 68.168 1.00 19.87 499 ASN A C 1
ATOM 690 O O . ASN A 1 518 ? 41.407 22.260 68.728 1.00 21.32 499 ASN A O 1
ATOM 695 N N . GLY A 1 519 ? 39.853 20.649 68.515 1.00 20.38 500 GLY A N 1
ATOM 696 C CA . GLY A 1 519 ? 39.081 21.092 69.667 1.00 21.37 500 GLY A CA 1
ATOM 697 C C . GLY A 1 519 ? 38.416 22.459 69.546 1.00 19.99 500 GLY A C 1
ATOM 698 O O . GLY A 1 519 ? 37.919 22.989 70.534 1.00 19.68 500 GLY A O 1
ATOM 699 N N . ILE A 1 520 ? 38.395 23.032 68.342 1.00 16.89 501 ILE A N 1
ATOM 700 C CA . ILE A 1 520 ? 37.927 24.403 68.183 1.00 15.95 501 ILE A CA 1
ATOM 701 C C . ILE A 1 520 ? 36.414 24.461 68.017 1.00 17.50 501 ILE A C 1
ATOM 702 O O . ILE A 1 520 ? 35.844 23.734 67.195 1.00 17.37 501 ILE A O 1
ATOM 707 N N . LEU A 1 521 ? 35.794 25.342 68.793 1.00 15.81 502 LEU A N 1
ATOM 708 C CA . LEU A 1 521 ? 34.368 25.653 68.685 1.00 14.53 502 LEU A CA 1
ATOM 709 C C . LEU A 1 521 ? 34.220 27.134 68.346 1.00 19.79 502 LEU A C 1
ATOM 710 O O . LEU A 1 521 ? 34.728 27.985 69.076 1.00 19.51 502 LEU A O 1
ATOM 715 N N . ALA A 1 522 ? 33.534 27.450 67.242 1.00 16.25 503 ALA A N 1
ATOM 716 C CA . ALA A 1 522 ? 33.271 28.846 66.898 1.00 16.68 503 ALA A CA 1
ATOM 717 C C . ALA A 1 522 ? 31.948 29.278 67.508 1.00 18.95 503 ALA A C 1
ATOM 718 O O . ALA A 1 522 ? 30.975 28.521 67.474 1.00 18.42 503 ALA A O 1
ATOM 720 N N . VAL A 1 523 ? 31.919 30.484 68.067 1.00 19.13 504 VAL A N 1
ATOM 721 C CA . VAL A 1 523 ? 30.711 31.001 68.715 1.00 18.34 504 VAL A CA 1
ATOM 722 C C . VAL A 1 523 ? 30.433 32.439 68.294 1.00 20.45 504 VAL A C 1
ATOM 723 O O . VAL A 1 523 ? 31.226 33.335 68.563 1.00 22.78 504 VAL A O 1
ATOM 727 N N . ALA A 1 524 ? 29.298 32.654 67.639 1.00 18.74 505 ALA A N 1
ATOM 728 C CA . ALA A 1 524 ? 28.840 34.001 67.323 1.00 18.99 505 ALA A CA 1
ATOM 729 C C . ALA A 1 524 ? 27.975 34.481 68.462 1.00 22.57 505 ALA A C 1
ATOM 730 O O . ALA A 1 524 ? 26.982 33.837 68.785 1.00 23.57 505 ALA A O 1
ATOM 732 N N . VAL A 1 525 ? 28.347 35.607 69.055 1.00 20.62 506 VAL A N 1
ATOM 733 C CA . VAL A 1 525 ? 27.577 36.182 70.151 1.00 21.70 506 VAL A CA 1
ATOM 734 C C . VAL A 1 525 ? 27.639 37.702 70.045 1.00 23.12 506 VAL A C 1
ATOM 735 O O . VAL A 1 525 ? 28.722 38.298 70.039 1.00 25.75 506 VAL A O 1
ATOM 739 N N . GLY A 1 526 ? 26.473 38.327 69.926 1.00 24.60 507 GLY A N 1
ATOM 740 C CA . GLY A 1 526 ? 26.418 39.747 69.632 1.00 25.67 507 GLY A CA 1
ATOM 741 C C . GLY A 1 526 ? 27.183 40.038 68.352 1.00 30.28 507 GLY A C 1
ATOM 742 O O . GLY A 1 526 ? 27.017 39.346 67.347 1.00 28.44 507 GLY A O 1
ATOM 743 N N . GLU A 1 527 ? 28.046 41.046 68.399 1.00 27.67 508 GLU A N 1
ATOM 744 C CA . GLU A 1 527 ? 28.788 41.470 67.219 1.00 26.60 508 GLU A CA 1
ATOM 745 C C . GLU A 1 527 ? 30.141 40.772 67.115 1.00 32.05 508 GLU A C 1
ATOM 746 O O . GLU A 1 527 ? 30.987 41.161 66.310 1.00 33.72 508 GLU A O 1
ATOM 752 N N . ASN A 1 528 ? 30.334 39.733 67.921 1.00 26.73 509 ASN A N 1
ATOM 753 C CA . ASN A 1 528 ? 31.623 39.048 68.003 1.00 25.94 509 ASN A CA 1
ATOM 754 C C . ASN A 1 528 ? 31.580 37.579 67.598 1.00 24.38 509 ASN A C 1
ATOM 755 O O . ASN A 1 528 ? 30.561 36.911 67.744 1.00 24.68 509 ASN A O 1
ATOM 760 N N . ILE A 1 529 ? 32.710 37.086 67.104 1.00 23.55 510 ILE A N 1
ATOM 761 C CA . ILE A 1 529 ? 32.923 35.657 66.943 1.00 18.31 510 ILE A CA 1
ATOM 762 C C . ILE A 1 529 ? 34.081 35.238 67.841 1.00 20.94 510 ILE A C 1
ATOM 763 O O . ILE A 1 529 ? 35.184 35.767 67.709 1.00 24.05 510 ILE A O 1
ATOM 768 N N . HIS A 1 530 ? 33.833 34.312 68.760 1.00 19.48 511 HIS A N 1
ATOM 769 C CA . HIS A 1 530 ? 34.916 33.762 69.566 1.00 18.97 511 HIS A CA 1
ATOM 770 C C . HIS A 1 530 ? 35.321 32.397 69.040 1.00 23.40 511 HIS A C 1
ATOM 771 O O . HIS A 1 530 ? 34.471 31.596 68.661 1.00 21.18 511 HIS A O 1
ATOM 778 N N . LEU A 1 531 ? 36.621 32.120 69.016 1.00 20.11 512 LEU A N 1
ATOM 779 C CA . LEU A 1 531 ? 37.069 30.755 68.815 1.00 17.23 512 LEU A CA 1
ATOM 780 C C . LEU A 1 531 ? 37.516 30.228 70.167 1.00 18.97 512 LEU A C 1
ATOM 781 O O . LEU A 1 531 ? 38.429 30.782 70.788 1.00 22.73 512 LEU A O 1
ATOM 786 N N . ILE A 1 532 ? 36.848 29.170 70.616 1.00 18.45 513 ILE A N 1
ATOM 787 C CA . ILE A 1 532 ? 37.045 28.594 71.936 1.00 18.91 513 ILE A CA 1
ATOM 788 C C . ILE A 1 532 ? 37.645 27.199 71.830 1.00 18.97 513 ILE A C 1
ATOM 789 O O . ILE A 1 532 ? 37.277 26.428 70.950 1.00 20.35 513 ILE A O 1
ATOM 794 N N . VAL A 1 533 ? 38.594 26.888 72.709 1.00 19.51 514 VAL A N 1
ATOM 795 C CA . VAL A 1 533 ? 39.138 25.539 72.794 1.00 19.80 514 VAL A CA 1
ATOM 796 C C . VAL A 1 533 ? 38.935 25.074 74.234 1.00 21.73 514 VAL A C 1
ATOM 797 O O . VAL A 1 533 ? 39.672 25.481 75.133 1.00 21.20 514 VAL A O 1
ATOM 801 N N . PRO A 1 534 ? 37.915 24.243 74.464 1.00 22.60 515 PRO A N 1
ATOM 802 C CA . PRO A 1 534 ? 37.615 23.840 75.844 1.00 20.91 515 PRO A CA 1
ATOM 803 C C . PRO A 1 534 ? 38.630 22.836 76.376 1.00 23.48 515 PRO A C 1
ATOM 804 O O . PRO A 1 534 ? 39.110 22.005 75.595 1.00 22.25 515 PRO A O 1
ATOM 808 N N . PRO A 1 535 ? 38.959 22.901 77.685 1.00 21.78 516 PRO A N 1
ATOM 809 C CA . PRO A 1 535 ? 39.968 22.023 78.283 1.00 24.95 516 PRO A CA 1
ATOM 810 C C . PRO A 1 535 ? 39.445 20.626 78.574 1.00 25.64 516 PRO A C 1
ATOM 811 O O . PRO A 1 535 ? 39.585 20.138 79.699 1.00 30.74 516 PRO A O 1
ATOM 815 N N . ILE A 1 536 ? 38.853 19.986 77.579 1.00 19.91 517 ILE A N 1
ATOM 816 C CA . ILE A 1 536 ? 38.288 18.657 77.780 1.00 19.96 517 ILE A CA 1
ATOM 817 C C . ILE A 1 536 ? 38.848 17.595 76.832 1.00 23.79 517 ILE A C 1
ATOM 818 O O . ILE A 1 536 ? 38.327 16.484 76.781 1.00 24.39 517 ILE A O 1
ATOM 823 N N . PHE A 1 537 ? 39.931 17.909 76.110 1.00 20.50 518 PHE A N 1
ATOM 824 C CA . PHE A 1 537 ? 40.422 16.976 75.101 1.00 22.86 518 PHE A CA 1
ATOM 825 C C . PHE A 1 537 ? 41.861 16.521 75.324 1.00 20.34 518 PHE A C 1
ATOM 826 O O . PHE A 1 537 ? 42.272 15.478 74.797 1.00 23.77 518 PHE A O 1
ATOM 834 N N . GLY A 1 538 ? 42.626 17.286 76.096 1.00 20.13 519 GLY A N 1
ATOM 835 C CA . GLY A 1 538 ? 44.019 16.934 76.326 1.00 21.92 519 GLY A CA 1
ATOM 836 C C . GLY A 1 538 ? 44.980 17.715 75.439 1.00 21.66 519 GLY A C 1
ATOM 837 O O . GLY A 1 538 ? 44.563 18.422 74.526 1.00 21.19 519 GLY A O 1
ATOM 838 N N . TYR A 1 539 ? 46.273 17.572 75.702 1.00 21.93 520 TYR A N 1
ATOM 839 C CA . TYR A 1 539 ? 47.279 18.388 75.047 1.00 22.36 520 TYR A CA 1
ATOM 840 C C . TYR A 1 539 ? 47.311 18.241 73.530 1.00 25.27 520 TYR A C 1
ATOM 841 O O . TYR A 1 539 ? 47.361 19.247 72.822 1.00 23.70 520 TYR A O 1
ATOM 850 N N . ASP A 1 540 ? 47.323 17.014 73.012 1.00 24.21 521 ASP A N 1
ATOM 851 C CA . ASP A 1 540 ? 47.560 16.869 71.561 1.00 23.53 521 ASP A CA 1
ATOM 852 C C . ASP A 1 540 ? 46.486 17.615 70.772 1.00 24.23 521 ASP A C 1
ATOM 853 O O . ASP A 1 540 ? 46.792 18.315 69.799 1.00 26.77 521 ASP A O 1
ATOM 858 N N . ILE A 1 541 ? 45.234 17.491 71.209 1.00 21.88 522 ILE A N 1
ATOM 859 C CA . ILE A 1 541 ? 44.124 18.134 70.511 1.00 19.55 522 ILE A CA 1
ATOM 860 C C . ILE A 1 541 ? 44.067 19.623 70.823 1.00 21.88 522 ILE A C 1
ATOM 861 O O . ILE A 1 541 ? 44.008 20.445 69.915 1.00 21.99 522 ILE A O 1
ATOM 866 N N . GLU A 1 542 ? 44.117 19.979 72.107 1.00 21.93 523 GLU A N 1
ATOM 867 C CA . GLU A 1 542 ? 43.979 21.384 72.485 1.00 20.64 523 GLU A CA 1
ATOM 868 C C . GLU A 1 542 ? 45.129 22.238 71.969 1.00 22.74 523 GLU A C 1
ATOM 869 O O . GLU A 1 542 ? 44.922 23.365 71.518 1.00 23.01 523 GLU A O 1
ATOM 875 N N . ASN A 1 543 ? 46.351 21.713 72.019 1.00 21.69 524 ASN A N 1
ATOM 876 C CA . ASN A 1 543 ? 47.468 22.489 71.526 1.00 21.33 524 ASN A CA 1
ATOM 877 C C . ASN A 1 543 ? 47.401 22.660 70.012 1.00 24.35 524 ASN A C 1
ATOM 878 O O . ASN A 1 543 ? 47.812 23.688 69.476 1.00 25.42 524 ASN A O 1
ATOM 883 N N . ASN A 1 544 ? 46.846 21.664 69.328 1.00 22.99 525 ASN A N 1
ATOM 884 C CA . ASN A 1 544 ? 46.679 21.758 67.882 1.00 22.99 525 ASN A CA 1
ATOM 885 C C . ASN A 1 544 ? 45.777 22.944 67.544 1.00 22.11 525 ASN A C 1
ATOM 886 O O . ASN A 1 544 ? 46.107 23.761 66.678 1.00 24.89 525 ASN A O 1
ATOM 891 N N . GLY A 1 545 ? 44.656 23.046 68.251 1.00 21.94 526 GLY A N 1
ATOM 892 C CA . GLY A 1 545 ? 43.744 24.160 68.066 1.00 22.84 526 GLY A CA 1
ATOM 893 C C . GLY A 1 545 ? 44.360 25.493 68.424 1.00 26.77 526 GLY A C 1
ATOM 894 O O . GLY A 1 545 ? 44.261 26.461 67.665 1.00 23.75 526 GLY A O 1
ATOM 895 N N . LYS A 1 546 ? 45.013 25.553 69.583 1.00 22.48 527 LYS A N 1
ATOM 896 C CA . LYS A 1 546 ? 45.580 26.815 70.031 1.00 24.44 527 LYS A CA 1
ATOM 897 C C . LYS A 1 546 ? 46.698 27.309 69.116 1.00 26.48 527 LYS A C 1
ATOM 898 O O . LYS A 1 546 ? 46.796 28.507 68.848 1.00 26.67 527 LYS A O 1
ATOM 904 N N . THR A 1 547 ? 47.540 26.408 68.616 1.00 24.47 528 THR A N 1
ATOM 905 C CA . THR A 1 547 ? 48.653 26.864 67.776 1.00 25.83 528 THR A CA 1
ATOM 906 C C . THR A 1 547 ? 48.111 27.289 66.410 1.00 27.01 528 THR A C 1
ATOM 907 O O . THR A 1 547 ? 48.634 28.209 65.790 1.00 31.81 528 THR A O 1
ATOM 911 N N A LYS A 1 548 ? 47.056 26.628 65.947 0.59 25.68 529 LYS A N 1
ATOM 912 N N B LYS A 1 548 ? 47.044 26.624 65.976 0.41 25.61 529 LYS A N 1
ATOM 913 C CA A LYS A 1 548 ? 46.433 27.017 64.685 0.59 26.47 529 LYS A CA 1
ATOM 914 C CA B LYS A 1 548 ? 46.357 26.942 64.724 0.41 26.01 529 LYS A CA 1
ATOM 915 C C A LYS A 1 548 ? 45.885 28.436 64.777 0.59 28.41 529 LYS A C 1
ATOM 916 C C B LYS A 1 548 ? 45.775 28.354 64.744 0.41 27.66 529 LYS A C 1
ATOM 917 O O A LYS A 1 548 ? 46.068 29.251 63.867 0.59 28.73 529 LYS A O 1
ATOM 918 O O B LYS A 1 548 ? 45.819 29.079 63.746 0.41 32.93 529 LYS A O 1
ATOM 929 N N . ILE A 1 549 ? 45.236 28.736 65.894 1.00 25.55 530 ILE A N 1
ATOM 930 C CA . ILE A 1 549 ? 44.630 30.041 66.079 1.00 27.36 530 ILE A CA 1
ATOM 931 C C . ILE A 1 549 ? 45.688 31.131 66.306 1.00 30.04 530 ILE A C 1
ATOM 932 O O . ILE A 1 549 ? 45.523 32.265 65.864 1.00 34.16 530 ILE A O 1
ATOM 937 N N . GLU A 1 550 ? 46.792 30.788 66.962 1.00 28.36 531 GLU A N 1
ATOM 938 C CA . GLU A 1 550 ? 47.814 31.790 67.258 1.00 30.80 531 GLU A CA 1
ATOM 939 C C . GLU A 1 550 ? 48.698 32.119 66.066 1.00 34.07 531 GLU A C 1
ATOM 940 O O . GLU A 1 550 ? 49.380 33.150 66.066 1.00 39.90 531 GLU A O 1
ATOM 946 N N . ASP A 1 551 ? 48.706 31.259 65.051 1.00 30.93 532 ASP A N 1
ATOM 947 C CA . ASP A 1 551 ? 49.697 31.403 63.986 1.00 31.75 532 ASP A CA 1
ATOM 948 C C . ASP A 1 551 ? 49.575 32.737 63.252 1.00 37.38 532 ASP A C 1
ATOM 949 O O . ASP A 1 551 ? 50.577 33.371 62.937 1.00 40.81 532 ASP A O 1
ATOM 954 N N . GLY A 1 552 ? 48.341 33.170 63.017 1.00 33.86 533 GLY A N 1
ATOM 955 C CA . GLY A 1 552 ? 48.082 34.389 62.267 1.00 35.33 533 GLY A CA 1
ATOM 956 C C . GLY A 1 552 ? 48.679 35.646 62.870 1.00 37.04 533 GLY A C 1
ATOM 957 O O . GLY A 1 552 ? 48.815 36.662 62.186 1.00 43.13 533 GLY A O 1
ATOM 958 N N . PHE A 1 553 ? 49.023 35.586 64.153 1.00 38.00 534 PHE A N 1
ATOM 959 C CA . PHE A 1 553 ? 49.745 36.674 64.794 1.00 44.61 534 PHE A CA 1
ATOM 960 C C . PHE A 1 553 ? 51.184 36.695 64.281 1.00 45.53 534 PHE A C 1
ATOM 961 O O . PHE A 1 553 ? 51.765 37.758 64.079 1.00 61.83 534 PHE A O 1
ATOM 969 N N . GLN A 1 590 ? 38.584 48.444 57.054 1.00 80.32 571 GLN A N 1
ATOM 970 C CA . GLN A 1 590 ? 38.760 47.283 57.919 1.00 81.09 571 GLN A CA 1
ATOM 971 C C . GLN A 1 590 ? 37.419 46.826 58.487 1.00 78.76 571 GLN A C 1
ATOM 972 O O . GLN A 1 590 ? 36.917 47.396 59.456 1.00 82.61 571 GLN A O 1
ATOM 978 N N . VAL A 1 591 ? 36.845 45.790 57.885 1.00 73.12 572 VAL A N 1
ATOM 979 C CA . VAL A 1 591 ? 35.486 45.371 58.213 1.00 65.08 572 VAL A CA 1
ATOM 980 C C . VAL A 1 591 ? 35.403 44.577 59.526 1.00 62.83 572 VAL A C 1
ATOM 981 O O . VAL A 1 591 ? 34.378 44.597 60.212 1.00 66.46 572 VAL A O 1
ATOM 985 N N . ALA A 1 592 ? 36.483 43.895 59.892 1.00 48.54 573 ALA A N 1
ATOM 986 C CA . ALA A 1 592 ? 36.499 43.145 61.145 1.00 35.04 573 ALA A CA 1
ATOM 987 C C . ALA A 1 592 ? 37.875 43.201 61.795 1.00 39.67 573 ALA A C 1
ATOM 988 O O . ALA A 1 592 ? 38.890 43.335 61.110 1.00 45.52 573 ALA A O 1
ATOM 990 N N . GLN A 1 593 ? 37.906 43.099 63.120 1.00 33.00 574 GLN A N 1
ATOM 991 C CA . GLN A 1 593 ? 39.168 43.168 63.850 1.00 32.57 574 GLN A CA 1
ATOM 992 C C . GLN A 1 593 ? 39.398 41.892 64.652 1.00 34.30 574 GLN A C 1
ATOM 993 O O . GLN A 1 593 ? 38.515 41.444 65.384 1.00 30.67 574 GLN A O 1
ATOM 999 N N . TRP A 1 594 ? 40.583 41.307 64.494 1.00 29.96 575 TRP A N 1
ATOM 1000 C CA . TRP A 1 594 ? 40.954 40.086 65.201 1.00 26.80 575 TRP A CA 1
ATOM 1001 C C . TRP A 1 594 ? 41.764 40.442 66.446 1.00 30.29 575 TRP A C 1
ATOM 1002 O O . TRP A 1 594 ? 42.835 41.044 66.336 1.00 34.61 575 TRP A O 1
ATOM 1013 N N . ASN A 1 595 ? 41.258 40.069 67.621 1.00 27.33 576 ASN A N 1
ATOM 1014 C CA . ASN A 1 595 ? 41.877 40.474 68.882 1.00 32.52 576 ASN A CA 1
ATOM 1015 C C . ASN A 1 595 ? 42.329 39.316 69.769 1.00 29.75 576 ASN A C 1
ATOM 1016 O O . ASN A 1 595 ? 41.619 38.318 69.913 1.00 27.67 576 ASN A O 1
ATOM 1021 N N . LYS A 1 596 ? 43.507 39.468 70.376 1.00 31.29 577 LYS A N 1
ATOM 1022 C CA . LYS A 1 596 ? 43.909 38.597 71.472 1.00 31.86 577 LYS A CA 1
ATOM 1023 C C . LYS A 1 596 ? 42.873 38.698 72.585 1.00 31.56 577 LYS A C 1
ATOM 1024 O O . LYS A 1 596 ? 42.306 39.769 72.809 1.00 33.56 577 LYS A O 1
ATOM 1030 N N . PRO A 1 597 ? 42.628 37.589 73.295 1.00 35.62 578 PRO A N 1
ATOM 1031 C CA . PRO A 1 597 ? 41.690 37.630 74.420 1.00 34.49 578 PRO A CA 1
ATOM 1032 C C . PRO A 1 597 ? 42.208 38.427 75.614 1.00 36.35 578 PRO A C 1
ATOM 1033 O O . PRO A 1 597 ? 43.404 38.417 75.921 1.00 36.70 578 PRO A O 1
ATOM 1037 N N . SER A 1 598 ? 41.290 39.120 76.278 1.00 35.11 579 SER A N 1
ATOM 1038 C CA . SER A 1 598 ? 41.572 39.732 77.566 1.00 37.87 579 SER A CA 1
ATOM 1039 C C . SER A 1 598 ? 41.756 38.629 78.591 1.00 39.89 579 SER A C 1
ATOM 1040 O O . SER A 1 598 ? 41.446 37.464 78.318 1.00 35.34 579 SER A O 1
ATOM 1043 N N . GLN A 1 599 ? 42.236 38.989 79.775 1.00 39.13 580 GLN A N 1
ATOM 1044 C CA . GLN A 1 599 ? 42.376 38.012 80.845 1.00 40.15 580 GLN A CA 1
ATOM 1045 C C . GLN A 1 599 ? 41.024 37.376 81.165 1.00 37.84 580 GLN A C 1
ATOM 1046 O O . GLN A 1 599 ? 40.927 36.158 81.333 1.00 36.92 580 GLN A O 1
ATOM 1052 N N . LYS A 1 600 ? 39.983 38.200 81.233 1.00 36.67 581 LYS A N 1
ATOM 1053 C CA . LYS A 1 600 ? 38.631 37.692 81.466 1.00 39.81 581 LYS A CA 1
ATOM 1054 C C . LYS A 1 600 ? 38.221 36.700 80.381 1.00 36.53 581 LYS A C 1
ATOM 1055 O O . LYS A 1 600 ? 37.571 35.694 80.665 1.00 37.36 581 LYS A O 1
ATOM 1061 N N . GLN A 1 601 ? 38.601 36.978 79.137 1.00 31.49 582 GLN A N 1
ATOM 1062 C CA . GLN A 1 601 ? 38.214 36.105 78.034 1.00 29.41 582 GLN A CA 1
ATOM 1063 C C . GLN A 1 601 ? 39.012 34.800 78.042 1.00 31.05 582 GLN A C 1
ATOM 1064 O O . GLN A 1 601 ? 38.471 33.751 77.721 1.00 26.67 582 GLN A O 1
ATOM 1070 N N . LEU A 1 602 ? 40.289 34.866 78.413 1.00 31.03 583 LEU A N 1
ATOM 1071 C CA . LEU A 1 602 ? 41.099 33.656 78.585 1.00 32.36 583 LEU A CA 1
ATOM 1072 C C . LEU A 1 602 ? 40.454 32.680 79.563 1.00 28.58 583 LEU A C 1
ATOM 1073 O O . LEU A 1 602 ? 40.479 31.467 79.357 1.00 31.16 583 LEU A O 1
ATOM 1078 N N . GLU A 1 603 ? 39.886 33.213 80.638 1.00 28.20 584 GLU A N 1
ATOM 1079 C CA . GLU A 1 603 ? 39.293 32.378 81.670 1.00 29.89 584 GLU A CA 1
ATOM 1080 C C . GLU A 1 603 ? 38.004 31.716 81.175 1.00 28.28 584 GLU A C 1
ATOM 1081 O O . GLU A 1 603 ? 37.509 30.780 81.797 1.00 32.30 584 GLU A O 1
ATOM 1087 N N . LYS A 1 604 ? 37.476 32.207 80.056 1.00 28.15 585 LYS A N 1
ATOM 1088 C CA . LYS A 1 604 ? 36.296 31.614 79.415 1.00 27.20 585 LYS A CA 1
ATOM 1089 C C . LYS A 1 604 ? 36.690 30.644 78.305 1.00 23.92 585 LYS A C 1
ATOM 1090 O O . LYS A 1 604 ? 35.827 30.116 77.604 1.00 24.51 585 LYS A O 1
ATOM 1096 N N . ASP A 1 605 ? 38.000 30.437 78.162 1.00 23.78 586 ASP A N 1
ATOM 1097 C CA . ASP A 1 605 ? 38.616 29.549 77.164 1.00 24.85 586 ASP A CA 1
ATOM 1098 C C . ASP A 1 605 ? 38.520 30.096 75.744 1.00 23.49 586 ASP A C 1
ATOM 1099 O O . ASP A 1 605 ? 38.657 29.366 74.764 1.00 22.29 586 ASP A O 1
ATOM 1104 N N . ILE A 1 606 ? 38.337 31.404 75.644 1.00 22.35 587 ILE A N 1
ATOM 1105 C CA . ILE A 1 606 ? 38.403 32.094 74.359 1.00 23.25 587 ILE A CA 1
ATOM 1106 C C . ILE A 1 606 ? 39.865 32.261 73.926 1.00 25.31 587 ILE A C 1
ATOM 1107 O O . ILE A 1 606 ? 40.697 32.736 74.701 1.00 25.30 587 ILE A O 1
ATOM 1112 N N . CYS A 1 607 ? 40.176 31.867 72.693 1.00 21.07 588 CYS A N 1
ATOM 1113 C CA . CYS A 1 607 ? 41.546 31.955 72.181 1.00 24.05 588 CYS A CA 1
ATOM 1114 C C . CYS A 1 607 ? 41.766 33.156 71.261 1.00 22.21 588 CYS A C 1
ATOM 1115 O O . CYS A 1 607 ? 42.886 33.650 71.130 1.00 24.60 588 CYS A O 1
ATOM 1118 N N . ILE A 1 608 ? 40.701 33.593 70.597 1.00 23.16 589 ILE A N 1
ATOM 1119 C CA . ILE A 1 608 ? 40.750 34.791 69.766 1.00 20.69 589 ILE A CA 1
ATOM 1120 C C . ILE A 1 608 ? 39.317 35.280 69.560 1.00 22.91 589 ILE A C 1
ATOM 1121 O O . ILE A 1 608 ? 38.372 34.506 69.681 1.00 21.60 589 ILE A O 1
ATOM 1126 N N . THR A 1 609 ? 39.160 36.573 69.301 1.00 25.35 590 THR A N 1
ATOM 1127 C CA . THR A 1 609 ? 37.843 37.136 69.027 1.00 26.38 590 THR A CA 1
ATOM 1128 C C . THR A 1 609 ? 37.899 37.955 67.747 1.00 27.75 590 THR A C 1
ATOM 1129 O O . THR A 1 609 ? 38.835 38.725 67.526 1.00 29.20 590 THR A O 1
ATOM 1133 N N . ILE A 1 610 ? 36.897 37.769 66.900 1.00 24.44 591 ILE A N 1
ATOM 1134 C CA . ILE A 1 610 ? 36.750 38.577 65.697 1.00 27.45 591 ILE A CA 1
ATOM 1135 C C . ILE A 1 610 ? 35.581 39.531 65.923 1.00 30.56 591 ILE A C 1
ATOM 1136 O O . ILE A 1 610 ? 34.439 39.093 66.051 1.00 30.70 591 ILE A O 1
ATOM 1141 N N . SER A 1 611 ? 35.867 40.828 65.978 1.00 28.66 592 SER A N 1
ATOM 1142 C CA . SER A 1 611 ? 34.836 41.828 66.248 1.00 31.42 592 SER A CA 1
ATOM 1143 C C . SER A 1 611 ? 34.332 42.463 64.962 1.00 36.59 592 SER A C 1
ATOM 1144 O O . SER A 1 611 ? 35.097 43.090 64.224 1.00 34.99 592 SER A O 1
ATOM 1147 N N . CYS A 1 612 ? 33.042 42.287 64.697 1.00 35.85 593 CYS A N 1
ATOM 1148 C CA . CYS A 1 612 ? 32.408 42.886 63.531 1.00 34.67 593 CYS A CA 1
ATOM 1149 C C . CYS A 1 612 ? 31.629 44.136 63.924 1.00 39.07 593 CYS A C 1
ATOM 1150 O O . CYS A 1 612 ? 31.484 44.450 65.105 1.00 39.53 593 CYS A O 1
ATOM 1153 N N . LYS A 1 613 ? 31.120 44.850 62.929 1.00 41.38 594 LYS A N 1
ATOM 1154 C CA . LYS A 1 613 ? 30.380 46.076 63.197 1.00 51.10 594 LYS A CA 1
ATOM 1155 C C . LYS A 1 613 ? 28.946 45.779 63.630 1.00 48.91 594 LYS A C 1
ATOM 1156 O O . LYS A 1 613 ? 28.384 46.487 64.461 1.00 49.88 594 LYS A O 1
ATOM 1162 N N . LYS A 1 614 ? 28.362 44.724 63.068 1.00 44.85 595 LYS A N 1
ATOM 1163 C CA . LYS A 1 614 ? 26.959 44.402 63.311 1.00 36.77 595 LYS A CA 1
ATOM 1164 C C . LYS A 1 614 ? 26.795 43.025 63.951 1.00 27.73 595 LYS A C 1
ATOM 1165 O O . LYS A 1 614 ? 27.722 42.219 63.956 1.00 29.48 595 LYS A O 1
ATOM 1171 N N . THR A 1 615 ? 25.608 42.759 64.486 1.00 27.59 596 THR A N 1
ATOM 1172 C CA . THR A 1 615 ? 25.299 41.453 65.066 1.00 29.33 596 THR A CA 1
ATOM 1173 C C . THR A 1 615 ? 25.534 40.313 64.076 1.00 28.84 596 THR A C 1
ATOM 1174 O O . THR A 1 615 ? 25.108 40.388 62.918 1.00 28.92 596 THR A O 1
ATOM 1178 N N . VAL A 1 616 ? 26.212 39.268 64.545 1.00 22.87 597 VAL A N 1
ATOM 1179 C CA . VAL A 1 616 ? 26.492 38.070 63.755 1.00 23.93 597 VAL A CA 1
ATOM 1180 C C . VAL A 1 616 ? 25.449 37.006 64.069 1.00 26.81 597 VAL A C 1
ATOM 1181 O O . VAL A 1 616 ? 25.421 36.470 65.177 1.00 24.75 597 VAL A O 1
ATOM 1185 N N . LYS A 1 617 ? 24.593 36.700 63.099 1.00 21.78 598 LYS A N 1
ATOM 1186 C CA . LYS A 1 617 ? 23.471 35.801 63.338 1.00 22.30 598 LYS A CA 1
ATOM 1187 C C . LYS A 1 617 ? 23.778 34.365 62.934 1.00 22.28 598 LYS A C 1
ATOM 1188 O O . LYS A 1 617 ? 23.126 33.431 63.403 1.00 23.66 598 LYS A O 1
ATOM 1194 N N . LYS A 1 618 ? 24.759 34.189 62.056 1.00 22.58 599 LYS A N 1
ATOM 1195 C CA . LYS A 1 618 ? 25.032 32.877 61.489 1.00 17.65 599 LYS A CA 1
ATOM 1196 C C . LYS A 1 618 ? 26.514 32.739 61.204 1.00 16.69 599 LYS A C 1
ATOM 1197 O O . LYS A 1 618 ? 27.166 33.704 60.809 1.00 20.35 599 LYS A O 1
ATOM 1203 N N . LEU A 1 619 ? 27.039 31.544 61.431 1.00 17.65 600 LEU A N 1
ATOM 1204 C CA . LEU A 1 619 ? 28.427 31.233 61.122 1.00 17.29 600 LEU A CA 1
ATOM 1205 C C . LEU A 1 619 ? 28.476 29.822 60.557 1.00 19.69 600 LEU A C 1
ATOM 1206 O O . LEU A 1 619 ? 27.724 28.946 60.985 1.00 19.95 600 LEU A O 1
ATOM 1211 N N . SER A 1 620 ? 29.354 29.589 59.586 1.00 17.45 601 SER A N 1
ATOM 1212 C CA . SER A 1 620 ? 29.458 28.263 59.010 1.00 15.64 601 SER A CA 1
ATOM 1213 C C . SER A 1 620 ? 30.871 28.020 58.500 1.00 18.53 601 SER A C 1
ATOM 1214 O O . SER A 1 620 ? 31.391 28.823 57.720 1.00 19.15 601 SER A O 1
ATOM 1217 N N . TRP A 1 621 ? 31.483 26.919 58.928 1.00 15.99 602 TRP A N 1
ATOM 1218 C CA . TRP A 1 621 ? 32.836 26.582 58.490 1.00 16.16 602 TRP A CA 1
ATOM 1219 C C . TRP A 1 621 ? 32.872 26.027 57.071 1.00 19.61 602 TRP A C 1
ATOM 1220 O O . TRP A 1 6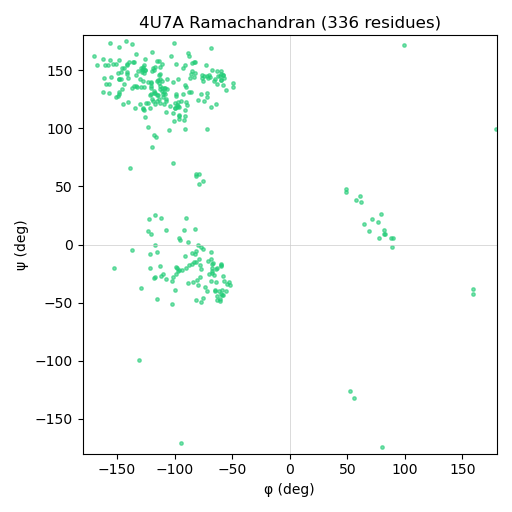21 ? 31.977 25.283 56.659 1.00 18.30 602 TRP A O 1
ATOM 1231 N N . HIS A 1 622 ? 33.914 26.386 56.330 1.00 19.15 603 HIS A N 1
ATOM 1232 C CA . HIS A 1 622 ? 34.283 25.654 55.133 1.00 21.63 603 HIS A CA 1
ATOM 1233 C C . HIS A 1 622 ? 34.773 24.269 55.539 1.00 23.11 603 HIS A C 1
ATOM 1234 O O . HIS A 1 622 ? 35.352 24.107 56.615 1.00 20.02 603 HIS A O 1
ATOM 1241 N N . ARG A 1 623 ? 34.572 23.283 54.671 1.00 23.46 604 ARG A N 1
ATOM 1242 C CA . ARG A 1 623 ? 34.903 21.884 54.978 1.00 27.88 604 ARG A CA 1
ATOM 1243 C C . ARG A 1 623 ? 36.337 21.649 55.473 1.00 27.57 604 ARG A C 1
ATOM 1244 O O . ARG A 1 623 ? 36.576 20.736 56.269 1.00 28.16 604 ARG A O 1
ATOM 1252 N N . LYS A 1 624 ? 37.290 22.449 55.002 1.00 25.54 605 LYS A N 1
ATOM 1253 C CA . LYS A 1 624 ? 38.693 22.221 55.371 1.00 24.25 605 LYS A CA 1
ATOM 1254 C C . LYS A 1 624 ? 39.080 22.870 56.701 1.00 28.04 605 LYS A C 1
ATOM 1255 O O . LYS A 1 624 ? 40.191 22.660 57.201 1.00 30.34 605 LYS A O 1
ATOM 1261 N N . GLY A 1 625 ? 38.181 23.665 57.267 1.00 21.97 606 GLY A N 1
ATOM 1262 C CA . GLY A 1 625 ? 38.375 24.172 58.617 1.00 23.98 606 GLY A CA 1
ATOM 1263 C C . GLY A 1 625 ? 39.278 25.385 58.764 1.00 21.97 606 GLY A C 1
ATOM 1264 O O . GLY A 1 625 ? 39.666 25.727 59.878 1.00 23.38 606 GLY A O 1
ATOM 1265 N N . ASP A 1 626 ? 39.623 26.048 57.657 1.00 20.09 607 ASP A N 1
ATOM 1266 C CA . ASP A 1 626 ? 40.399 27.283 57.747 1.00 20.17 607 ASP A CA 1
ATOM 1267 C C . ASP A 1 626 ? 39.482 28.481 57.553 1.00 22.25 607 ASP A C 1
ATOM 1268 O O . ASP A 1 626 ? 39.488 29.427 58.337 1.00 21.88 607 ASP A O 1
ATOM 1273 N N . TYR A 1 627 ? 38.701 28.452 56.482 1.00 21.01 608 TYR A N 1
ATOM 1274 C CA . TYR A 1 627 ? 37.730 29.508 56.248 1.00 20.99 608 TYR A CA 1
ATOM 1275 C C . TYR A 1 627 ? 36.411 29.289 56.973 1.00 19.93 608 TYR A C 1
ATOM 1276 O O . TYR A 1 627 ? 35.981 28.153 57.170 1.00 18.75 608 TYR A O 1
ATOM 1285 N N . PHE A 1 628 ? 35.751 30.381 57.335 1.00 18.71 609 PHE A N 1
ATOM 1286 C CA . PHE A 1 628 ? 34.354 30.292 57.752 1.00 17.46 609 PHE A CA 1
ATOM 1287 C C . PHE A 1 628 ? 33.628 31.550 57.297 1.00 19.93 609 PHE A C 1
ATOM 1288 O O . PHE A 1 628 ? 34.245 32.598 57.089 1.00 21.81 609 PHE A O 1
ATOM 1296 N N . VAL A 1 629 ? 32.325 31.424 57.065 1.00 17.76 610 VAL A N 1
ATOM 1297 C CA . VAL A 1 629 ? 31.550 32.550 56.556 1.00 17.45 610 VAL A CA 1
ATOM 1298 C C . VAL A 1 629 ? 30.538 32.964 57.607 1.00 18.28 610 VAL A C 1
ATOM 1299 O O . VAL A 1 629 ? 29.984 32.117 58.326 1.00 20.62 610 VAL A O 1
ATOM 1303 N N . THR A 1 630 ? 30.330 34.267 57.748 1.00 19.41 611 THR A N 1
ATOM 1304 C CA . THR A 1 630 ? 29.346 34.736 58.720 1.00 20.45 611 THR A CA 1
ATOM 1305 C C . THR A 1 630 ? 28.336 35.674 58.069 1.00 21.43 611 THR A C 1
ATOM 1306 O O . THR A 1 630 ? 28.631 36.331 57.062 1.00 22.56 611 THR A O 1
ATOM 1310 N N . VAL A 1 631 ? 27.145 35.726 58.667 1.00 18.86 612 VAL A N 1
ATOM 1311 C CA . VAL A 1 631 ? 26.047 36.564 58.206 1.00 20.45 612 VAL A CA 1
ATOM 1312 C C . VAL A 1 631 ? 25.717 37.634 59.239 1.00 22.56 612 VAL A C 1
ATOM 1313 O O . VAL A 1 631 ? 25.444 37.329 60.404 1.00 22.67 612 VAL A O 1
ATOM 1317 N N . GLN A 1 632 ? 25.769 38.883 58.797 1.00 22.59 613 GLN A N 1
ATOM 1318 C CA . GLN A 1 632 ? 25.362 40.042 59.586 1.00 27.77 613 GLN A CA 1
ATOM 1319 C C . GLN A 1 632 ? 24.193 40.707 58.872 1.00 28.62 613 GLN A C 1
ATOM 1320 O O . GLN A 1 632 ? 24.409 41.527 57.987 1.00 27.13 613 GLN A O 1
ATOM 1326 N N . PRO A 1 633 ? 22.948 40.361 59.238 1.00 26.73 614 PRO A N 1
ATOM 1327 C CA . PRO A 1 633 ? 21.821 40.912 58.473 1.00 32.48 614 PRO A CA 1
ATOM 1328 C C . PRO A 1 633 ? 21.760 42.439 58.513 1.00 37.48 614 PRO A C 1
ATOM 1329 O O . PRO A 1 633 ? 22.127 43.053 59.520 1.00 37.53 614 PRO A O 1
ATOM 1333 N N . ASP A 1 634 ? 21.324 43.036 57.407 1.00 30.61 615 ASP A N 1
ATOM 1334 C CA . ASP A 1 634 ? 21.207 44.486 57.303 1.00 42.70 615 ASP A CA 1
ATOM 1335 C C . ASP A 1 634 ? 22.544 45.191 57.575 1.00 49.92 615 ASP A C 1
ATOM 1336 O O . ASP A 1 634 ? 22.584 46.246 58.204 1.00 50.71 615 ASP A O 1
ATOM 1341 N N . SER A 1 635 ? 23.636 44.594 57.106 1.00 40.70 616 SER A N 1
ATOM 1342 C CA . SER A 1 635 ? 24.947 45.224 57.192 1.00 36.38 616 SER A CA 1
ATOM 1343 C C . SER A 1 635 ? 25.399 45.592 55.785 1.00 40.41 616 SER A C 1
ATOM 1344 O O . SER A 1 635 ? 26.594 45.738 55.509 1.00 37.20 616 SER A O 1
ATOM 1347 N N . GLY A 1 636 ? 24.418 45.727 54.897 1.00 39.61 617 GLY A N 1
ATOM 1348 C CA . GLY A 1 636 ? 24.662 46.098 53.518 1.00 35.78 617 GLY A CA 1
ATOM 1349 C C . GLY A 1 636 ? 25.694 45.223 52.841 1.00 35.35 617 GLY A C 1
ATOM 1350 O O . GLY A 1 636 ? 25.595 43.992 52.845 1.00 31.87 617 GLY A O 1
ATOM 1351 N N . ASN A 1 637 ? 26.698 45.883 52.278 1.00 38.61 618 ASN A N 1
ATOM 1352 C CA . ASN A 1 637 ? 27.793 45.249 51.559 1.00 48.69 618 ASN A CA 1
ATOM 1353 C C . ASN A 1 637 ? 28.615 44.257 52.379 1.00 46.58 618 ASN A C 1
ATOM 1354 O O . ASN A 1 637 ? 29.368 43.447 51.832 1.00 40.27 618 ASN A O 1
ATOM 1359 N N . THR A 1 638 ? 28.481 44.324 53.696 1.00 37.12 619 THR A N 1
ATOM 1360 C CA . THR A 1 638 ? 29.254 43.454 54.563 1.00 35.56 619 THR A CA 1
ATOM 1361 C C . THR A 1 638 ? 28.334 42.523 55.347 1.00 26.90 619 THR A C 1
ATOM 1362 O O . THR A 1 638 ? 28.679 42.056 56.430 1.00 27.79 619 THR A O 1
ATOM 1366 N N . SER A 1 639 ? 27.155 42.261 54.789 1.00 25.09 620 SER A N 1
ATOM 1367 C CA . SER A 1 639 ? 26.236 41.289 55.367 1.00 25.01 620 SER A CA 1
ATOM 1368 C C . SER A 1 639 ? 26.812 39.884 55.312 1.00 26.59 620 SER A C 1
ATOM 1369 O O . SER A 1 639 ? 26.448 39.022 56.111 1.00 26.42 620 SER A O 1
ATOM 1372 N N . VAL A 1 640 ? 27.696 39.644 54.346 1.00 23.23 621 VAL A N 1
ATOM 1373 C CA . VAL A 1 640 ? 28.374 38.357 54.265 1.00 20.62 621 VAL A CA 1
ATOM 1374 C C . VAL A 1 640 ? 29.886 38.560 54.309 1.00 20.67 621 VAL A C 1
ATOM 1375 O O . VAL A 1 640 ? 30.452 39.283 53.485 1.00 23.99 621 VAL A O 1
ATOM 1379 N N . LEU A 1 641 ? 30.527 37.940 55.293 1.00 22.01 622 LEU A N 1
ATOM 1380 C CA . LEU A 1 641 ? 31.966 38.065 55.464 1.00 22.25 622 LEU A CA 1
ATOM 1381 C C . LEU A 1 641 ? 32.618 36.694 55.433 1.00 21.56 622 LEU A C 1
ATOM 1382 O O . LEU A 1 641 ? 32.085 35.738 55.989 1.00 20.04 622 LEU A O 1
ATOM 1387 N N . ILE A 1 642 ? 33.771 36.594 54.779 1.00 21.26 623 ILE A N 1
ATOM 1388 C CA . ILE A 1 642 ? 34.542 35.360 54.815 1.00 20.63 623 ILE A CA 1
ATOM 1389 C C . ILE A 1 642 ? 35.813 35.567 55.634 1.00 20.70 623 ILE A C 1
ATOM 1390 O O . ILE A 1 642 ? 36.580 36.502 55.388 1.00 22.96 623 ILE A O 1
ATOM 1395 N N . HIS A 1 643 ? 36.012 34.689 56.616 1.00 20.66 624 HIS A N 1
ATOM 1396 C CA . HIS A 1 643 ? 37.125 34.789 57.551 1.00 21.54 624 HIS A CA 1
ATOM 1397 C C . HIS A 1 643 ? 38.092 33.639 57.325 1.00 23.01 624 HIS A C 1
ATOM 1398 O O . HIS A 1 643 ? 37.666 32.522 57.049 1.00 22.60 624 HIS A O 1
ATOM 1405 N N . GLN A 1 644 ? 39.390 33.902 57.456 1.00 23.37 625 GLN A N 1
ATOM 1406 C CA . GLN A 1 644 ? 40.390 32.857 57.271 1.00 22.36 625 GLN A CA 1
ATOM 1407 C C . GLN A 1 644 ? 41.283 32.794 58.501 1.00 23.19 625 GLN A C 1
ATOM 1408 O O . GLN A 1 644 ? 42.059 33.708 58.749 1.00 25.19 625 GLN A O 1
ATOM 1414 N N . VAL A 1 645 ? 41.155 31.722 59.276 1.00 21.63 626 VAL A N 1
ATOM 1415 C CA . VAL A 1 645 ? 41.872 31.631 60.543 1.00 20.47 626 VAL A CA 1
ATOM 1416 C C . VAL A 1 645 ? 43.393 31.726 60.388 1.00 24.75 626 VAL A C 1
ATOM 1417 O O . VAL A 1 645 ? 44.051 32.443 61.141 1.00 26.50 626 VAL A O 1
ATOM 1421 N N . SER A 1 646 ? 43.955 31.045 59.394 1.00 24.45 627 SER A N 1
ATOM 1422 C CA . SER A 1 646 ? 45.408 30.990 59.263 1.00 24.52 627 SER A CA 1
ATOM 1423 C C . SER A 1 646 ? 46.053 32.350 58.994 1.00 26.45 627 SER A C 1
ATOM 1424 O O . SER A 1 646 ? 47.252 32.528 59.234 1.00 32.55 627 SER A O 1
ATOM 1427 N N . LYS A 1 647 ? 45.276 33.308 58.489 1.00 25.27 628 LYS A N 1
ATOM 1428 C CA . LYS A 1 647 ? 45.821 34.623 58.163 1.00 26.23 628 LYS A CA 1
ATOM 1429 C C . LYS A 1 647 ? 45.211 35.752 58.994 1.00 26.17 628 LYS A C 1
ATOM 1430 O O . LYS A 1 647 ? 45.601 36.911 58.838 1.00 31.39 628 LYS A O 1
ATOM 1436 N N . HIS A 1 648 ? 44.280 35.402 59.888 1.00 27.04 629 HIS A N 1
ATOM 1437 C CA . HIS A 1 648 ? 43.497 36.383 60.651 1.00 27.75 629 HIS A CA 1
ATOM 1438 C C . HIS A 1 648 ? 42.927 37.436 59.716 1.00 27.03 629 HIS A C 1
ATOM 1439 O O . HIS A 1 648 ? 42.995 38.630 59.991 1.00 29.72 629 HIS A O 1
ATOM 1446 N N . LEU A 1 649 ? 42.375 36.974 58.603 1.00 27.27 630 LEU A N 1
ATOM 1447 C CA . LEU A 1 649 ? 41.929 37.843 57.531 1.00 25.69 630 LEU A CA 1
ATOM 1448 C C . LEU A 1 649 ? 40.413 37.756 57.351 1.00 28.10 630 LEU A C 1
ATOM 1449 O O . LEU A 1 649 ? 39.866 36.665 57.242 1.00 28.47 630 LEU A O 1
ATOM 1454 N N . THR A 1 650 ? 39.747 38.908 57.326 1.00 25.95 631 THR A N 1
ATOM 1455 C CA . THR A 1 650 ? 38.323 38.964 57.018 1.00 26.81 631 THR A CA 1
ATOM 1456 C C . THR A 1 650 ? 38.132 39.760 55.738 1.00 28.68 631 THR A C 1
ATOM 1457 O O . THR A 1 650 ? 38.679 40.854 55.591 1.00 30.28 631 THR A O 1
ATOM 1461 N N . GLN A 1 651 ? 37.372 39.195 54.806 1.00 27.39 632 GLN A N 1
ATOM 1462 C CA . GLN A 1 651 ? 37.124 39.844 53.524 1.00 29.04 632 GLN A CA 1
ATOM 1463 C C . GLN A 1 651 ? 35.634 39.898 53.241 1.00 29.94 632 GLN A C 1
ATOM 1464 O O . GLN A 1 651 ? 34.891 39.021 53.658 1.00 27.23 632 GLN A O 1
ATOM 1470 N N . SER A 1 652 ? 35.200 40.933 52.533 1.00 28.76 633 SER A N 1
ATOM 1471 C CA . SER A 1 652 ? 33.819 40.995 52.078 1.00 31.46 633 SER A CA 1
ATOM 1472 C C . SER A 1 652 ? 33.797 40.586 50.613 1.00 33.91 633 SER A C 1
ATOM 1473 O O . SER A 1 652 ? 34.248 41.332 49.751 1.00 40.24 633 SER A O 1
ATOM 1476 N N . PRO A 1 653 ? 33.302 39.377 50.331 1.00 28.40 634 PRO A N 1
ATOM 1477 C CA . PRO A 1 653 ? 33.358 38.863 48.955 1.00 31.23 634 PRO A CA 1
ATOM 1478 C C . PRO A 1 653 ? 32.471 39.605 47.960 1.00 35.81 634 PRO A C 1
ATOM 1479 O O . PRO A 1 653 ? 32.681 39.454 46.754 1.00 31.84 634 PRO A O 1
ATOM 1483 N N . PHE A 1 654 ? 31.505 40.383 48.439 1.00 29.27 635 PHE A N 1
ATOM 1484 C CA . PHE A 1 654 ? 30.537 41.006 47.535 1.00 30.58 635 PHE A CA 1
ATOM 1485 C C . PHE A 1 654 ? 30.660 42.512 47.491 1.00 43.92 635 PHE A C 1
ATOM 1486 O O . PHE A 1 654 ? 31.001 43.134 48.497 1.00 40.97 635 PHE A O 1
ATOM 1494 N N . LYS A 1 655 ? 30.400 43.081 46.311 1.00 41.45 636 LYS A N 1
ATOM 1495 C CA . LYS A 1 655 ? 30.349 44.526 46.116 1.00 40.15 636 LYS A CA 1
ATOM 1496 C C . LYS A 1 655 ? 28.955 45.059 46.390 1.00 42.65 636 LYS A C 1
ATOM 1497 O O . LYS A 1 655 ? 28.793 46.186 46.863 1.00 48.07 636 LYS A O 1
ATOM 1503 N N . LYS A 1 656 ? 27.948 44.249 46.085 1.00 50.56 637 LYS A N 1
ATOM 1504 C CA . LYS A 1 656 ? 26.567 44.699 46.168 1.00 63.36 637 LYS A CA 1
ATOM 1505 C C . LYS A 1 656 ? 25.767 43.949 47.225 1.00 61.86 637 LYS A C 1
ATOM 1506 O O . LYS A 1 656 ? 25.913 42.740 47.395 1.00 64.30 637 LYS A O 1
ATOM 1512 N N . SER A 1 657 ? 24.918 44.685 47.932 1.00 66.11 638 SER A N 1
ATOM 1513 C CA . SER A 1 657 ? 24.016 44.090 48.905 1.00 68.21 638 SER A CA 1
ATOM 1514 C C . SER A 1 657 ? 22.648 43.857 48.292 1.00 64.29 638 SER A C 1
ATOM 1515 O O . SER A 1 657 ? 21.976 44.799 47.874 1.00 72.65 638 SER A O 1
ATOM 1518 N N . LYS A 1 658 ? 22.237 42.598 48.234 1.00 57.21 639 LYS A N 1
ATOM 1519 C CA . LYS A 1 658 ? 20.926 42.268 47.701 1.00 59.45 639 LYS A CA 1
ATOM 1520 C C . LYS A 1 658 ? 20.050 41.650 48.785 1.00 49.17 639 LYS A C 1
ATOM 1521 O O . LYS A 1 658 ? 20.085 40.439 49.00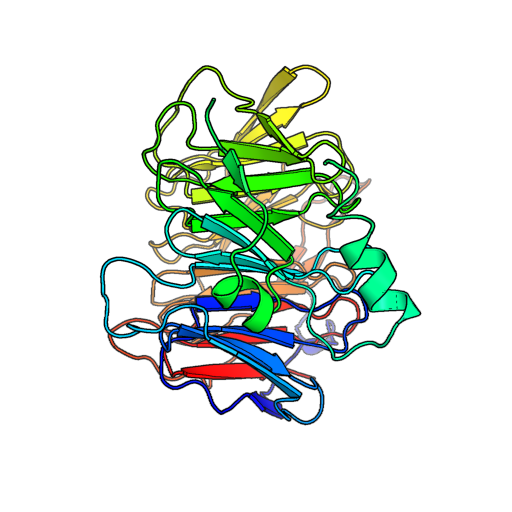9 1.00 47.33 639 LYS A O 1
ATOM 1527 N N . GLY A 1 659 ? 19.280 42.499 49.463 1.00 47.34 640 GLY A N 1
ATOM 1528 C CA . GLY A 1 659 ? 18.303 42.054 50.440 1.00 48.77 640 GLY A CA 1
ATOM 1529 C C . GLY A 1 659 ? 18.857 41.714 51.811 1.00 44.18 640 GLY A C 1
ATOM 1530 O O . GLY A 1 659 ? 20.036 41.920 52.091 1.00 45.20 640 GLY A O 1
ATOM 1531 N N . ILE A 1 660 ? 17.986 41.195 52.671 1.00 36.77 641 ILE A N 1
ATOM 1532 C CA . ILE A 1 660 ? 18.368 40.811 54.025 1.00 33.36 641 ILE A CA 1
ATOM 1533 C C . ILE A 1 660 ? 18.854 39.369 54.033 1.00 30.29 641 ILE A C 1
ATOM 1534 O O . ILE A 1 660 ? 18.121 38.455 53.676 1.00 29.62 641 ILE A O 1
ATOM 1539 N N . ILE A 1 661 ? 20.099 39.163 54.444 1.00 26.21 642 ILE A N 1
ATOM 1540 C CA . ILE A 1 661 ? 20.698 37.850 54.313 1.00 23.03 642 ILE A CA 1
ATOM 1541 C C . ILE A 1 661 ? 20.381 36.989 55.529 1.00 26.86 642 ILE A C 1
ATOM 1542 O O . ILE A 1 661 ? 20.544 37.424 56.674 1.00 25.08 642 ILE A O 1
ATOM 1547 N N . MET A 1 662 ? 19.926 35.766 55.266 1.00 23.23 643 MET A N 1
ATOM 1548 C CA . MET A 1 662 ? 19.469 34.865 56.316 1.00 24.44 643 MET A CA 1
ATOM 1549 C C . MET A 1 662 ? 20.444 33.719 56.573 1.00 23.59 643 MET A C 1
ATOM 1550 O O . MET A 1 662 ? 20.528 33.207 57.692 1.00 24.25 643 MET A O 1
ATOM 1555 N N . ASP A 1 663 ? 21.179 33.307 55.542 1.00 21.17 644 ASP A N 1
ATOM 1556 C CA . ASP A 1 663 ? 22.081 32.167 55.682 1.00 20.90 644 ASP A CA 1
ATOM 1557 C C . ASP A 1 663 ? 23.170 32.224 54.624 1.00 22.93 644 ASP A C 1
ATOM 1558 O O . ASP A 1 663 ? 22.983 32.826 53.574 1.00 22.13 644 ASP A O 1
ATOM 1563 N N . ALA A 1 664 ? 24.316 31.617 54.914 1.00 19.85 645 ALA A N 1
ATOM 1564 C CA . ALA A 1 664 ? 25.383 31.504 53.933 1.00 20.24 645 ALA A CA 1
ATOM 1565 C C . ALA A 1 664 ? 26.116 30.216 54.223 1.00 23.50 645 ALA A C 1
ATOM 1566 O O . ALA A 1 664 ? 26.464 29.947 55.372 1.00 21.67 645 ALA A O 1
ATOM 1568 N N . LYS A 1 665 ? 26.332 29.411 53.190 1.00 20.91 646 LYS A N 1
ATOM 1569 C CA . LYS A 1 665 ? 26.946 28.100 53.375 1.00 19.22 646 LYS A CA 1
ATOM 1570 C C . LYS A 1 665 ? 27.858 27.760 52.212 1.00 21.31 646 LYS A C 1
ATOM 1571 O O . LYS A 1 665 ? 27.507 28.007 51.060 1.00 20.68 646 LYS A O 1
ATOM 1577 N N . PHE A 1 666 ? 29.024 27.195 52.510 1.00 20.66 647 PHE A N 1
ATOM 1578 C CA . PHE A 1 666 ? 29.917 26.723 51.450 1.00 19.90 647 PHE A CA 1
ATOM 1579 C C . PHE A 1 666 ? 29.393 25.420 50.873 1.00 20.35 647 PHE A C 1
ATOM 1580 O O . PHE A 1 666 ? 28.841 24.588 51.590 1.00 21.55 647 PHE A O 1
ATOM 1588 N N . HIS A 1 667 ? 29.596 25.222 49.575 1.00 21.94 648 HIS A N 1
ATOM 1589 C CA . HIS A 1 667 ? 29.262 23.950 48.962 1.00 20.32 648 HIS A CA 1
ATOM 1590 C C . HIS A 1 667 ? 30.131 22.855 49.591 1.00 21.52 648 HIS A C 1
ATOM 1591 O O . HIS A 1 667 ? 31.261 23.128 49.995 1.00 21.00 648 HIS A O 1
ATOM 1598 N N . PRO A 1 668 ? 29.616 21.616 49.671 1.00 22.77 649 PRO A N 1
ATOM 1599 C CA . PRO A 1 668 ? 30.361 20.484 50.248 1.00 23.25 649 PRO A CA 1
ATOM 1600 C C . PRO A 1 668 ? 31.695 20.170 49.570 1.00 27.68 649 PRO A C 1
ATOM 1601 O O . PRO A 1 668 ? 32.578 19.603 50.218 1.00 28.03 649 PRO A O 1
ATOM 1605 N N . PHE A 1 669 ? 31.844 20.488 48.289 1.00 23.31 650 PHE A N 1
ATOM 1606 C CA . PHE A 1 669 ? 33.106 20.172 47.624 1.00 26.98 650 PHE A CA 1
ATOM 1607 C C . PHE A 1 669 ? 33.466 21.090 46.458 1.00 27.68 650 PHE A C 1
ATOM 1608 O O . PHE A 1 669 ? 34.638 21.171 46.076 1.00 31.09 650 PHE A O 1
ATOM 1616 N N . LYS A 1 670 ? 32.486 21.781 45.892 1.00 24.27 651 LYS A N 1
ATOM 1617 C CA . LYS A 1 670 ? 32.762 22.736 44.822 1.00 28.23 651 LYS A CA 1
ATOM 1618 C C . LYS A 1 670 ? 33.163 24.079 45.428 1.00 30.00 651 LYS A C 1
ATOM 1619 O O . LYS A 1 670 ? 32.821 24.365 46.589 1.00 25.10 651 LYS A O 1
ATOM 1625 N N . PRO A 1 671 ? 33.906 24.901 44.665 1.00 25.32 652 PRO A N 1
ATOM 1626 C CA . PRO A 1 671 ? 34.359 26.206 45.158 1.00 25.43 652 PRO A CA 1
ATOM 1627 C C . PRO A 1 671 ? 33.240 27.231 45.078 1.00 25.87 652 PRO A C 1
ATOM 1628 O O . PRO A 1 671 ? 33.356 28.240 44.372 1.00 27.61 652 PRO A O 1
ATOM 1632 N N . GLN A 1 672 ? 32.152 26.947 45.786 1.00 22.66 653 GLN A N 1
ATOM 1633 C CA . GLN A 1 672 ? 30.953 27.766 45.699 1.00 21.37 653 GLN A CA 1
ATOM 1634 C C . GLN A 1 672 ? 30.470 28.220 47.070 1.00 21.52 653 GLN A C 1
ATOM 1635 O O . GLN A 1 672 ? 30.669 27.533 48.076 1.00 23.59 653 GLN A O 1
ATOM 1641 N N . LEU A 1 673 ? 29.824 29.380 47.093 1.00 19.99 654 LEU A N 1
ATOM 1642 C CA . LEU A 1 673 ? 29.157 29.877 48.294 1.00 22.80 654 LEU A CA 1
ATOM 1643 C C . LEU A 1 673 ? 27.682 30.093 47.980 1.00 22.56 654 LEU A C 1
ATOM 1644 O O . LEU A 1 673 ? 27.346 30.736 46.982 1.00 22.81 654 LEU A O 1
ATOM 1649 N N . PHE A 1 674 ? 26.809 29.539 48.818 1.00 20.99 655 PHE A N 1
ATOM 1650 C CA . PHE A 1 674 ? 25.364 29.710 48.681 1.00 21.15 655 PHE A CA 1
ATOM 1651 C C . PHE A 1 674 ? 24.932 30.801 49.648 1.00 23.39 655 PHE A C 1
ATOM 1652 O O . PHE A 1 674 ? 25.249 30.723 50.837 1.00 23.67 655 PHE A O 1
ATOM 1660 N N . VAL A 1 675 ? 24.216 31.806 49.159 1.00 19.91 656 VAL A N 1
ATOM 1661 C CA . VAL A 1 675 ? 23.775 32.908 50.003 1.00 20.69 656 VAL A CA 1
ATOM 1662 C C . VAL A 1 675 ? 22.254 32.995 49.966 1.00 20.87 656 VAL A C 1
ATOM 1663 O O . VAL A 1 675 ? 21.660 33.193 48.911 1.00 22.24 656 VAL A O 1
ATOM 1667 N N . CYS A 1 676 ? 21.634 32.806 51.125 1.00 20.09 657 CYS A N 1
ATOM 1668 C CA . CYS A 1 676 ? 20.180 32.819 51.241 1.00 21.64 657 CYS A CA 1
ATOM 1669 C C . CYS A 1 676 ? 19.691 34.168 51.757 1.00 26.22 657 CYS A C 1
ATOM 1670 O O . CYS A 1 676 ? 20.035 34.568 52.871 1.00 26.10 657 CYS A O 1
ATOM 1673 N N . SER A 1 677 ? 18.910 34.879 50.946 1.00 24.05 658 SER A N 1
ATOM 1674 C CA . SER A 1 677 ? 18.271 36.102 51.415 1.00 26.65 658 SER A CA 1
ATOM 1675 C C . SER A 1 677 ? 16.875 35.730 51.888 1.00 27.98 658 SER A C 1
ATOM 1676 O O . SER A 1 677 ? 16.556 34.552 51.993 1.00 26.86 658 SER A O 1
ATOM 1679 N N . GLN A 1 678 ? 16.038 36.713 52.190 1.00 25.91 659 GLN A N 1
ATOM 1680 C CA . GLN A 1 678 ? 14.688 36.379 52.624 1.00 29.48 659 GLN A CA 1
ATOM 1681 C C . GLN A 1 678 ? 13.882 35.765 51.480 1.00 30.15 659 GLN A C 1
ATOM 1682 O O . GLN A 1 678 ? 12.949 34.998 51.717 1.00 28.46 659 GLN A O 1
ATOM 1688 N N . ARG A 1 679 ? 14.265 36.071 50.239 1.00 28.29 660 ARG A N 1
ATOM 1689 C CA . ARG A 1 679 ? 13.458 35.670 49.087 1.00 29.08 660 ARG A CA 1
ATOM 1690 C C . ARG A 1 679 ? 14.145 34.707 48.116 1.00 30.10 660 ARG A C 1
ATOM 1691 O O . ARG A 1 679 ? 13.467 33.944 47.425 1.00 27.98 660 ARG A O 1
ATOM 1699 N N . TYR A 1 680 ? 15.473 34.757 48.041 1.00 25.66 661 TYR A N 1
ATOM 1700 C CA . TYR A 1 680 ? 16.198 33.987 47.029 1.00 26.26 661 TYR A CA 1
ATOM 1701 C C . TYR A 1 680 ? 17.394 33.234 47.590 1.00 26.34 661 TYR A C 1
ATOM 1702 O O . TYR A 1 680 ? 17.847 33.511 48.702 1.00 25.78 661 TYR A O 1
ATOM 1711 N N . VAL A 1 681 ? 17.901 32.273 46.822 1.00 23.38 662 VAL A N 1
ATOM 1712 C CA . VAL A 1 681 ? 19.212 31.695 47.115 1.00 22.41 662 VAL A CA 1
ATOM 1713 C C . VAL A 1 681 ? 20.105 31.950 45.914 1.00 23.39 662 VAL A C 1
ATOM 1714 O O . VAL A 1 681 ? 19.753 31.601 44.790 1.00 26.24 662 VAL A O 1
ATOM 1718 N N . ARG A 1 682 ? 21.250 32.576 46.150 1.00 22.82 663 ARG A N 1
ATOM 1719 C CA . ARG A 1 682 ? 22.185 32.846 45.065 1.00 23.34 663 ARG A CA 1
ATOM 1720 C C . ARG A 1 682 ? 23.433 32.015 45.266 1.00 25.81 663 ARG A C 1
ATOM 1721 O O . ARG A 1 682 ? 23.972 31.934 46.372 1.00 24.58 663 ARG A O 1
ATOM 1729 N N . ILE A 1 683 ? 23.878 31.387 44.186 1.00 24.28 664 ILE A N 1
ATOM 1730 C CA . ILE A 1 683 ? 25.044 30.523 44.230 1.00 22.07 664 ILE A CA 1
ATOM 1731 C C . ILE A 1 683 ? 26.183 31.211 43.493 1.00 22.80 664 ILE A C 1
ATOM 1732 O O . ILE A 1 683 ? 26.054 31.531 42.307 1.00 24.61 664 ILE A O 1
ATOM 1737 N N . TYR A 1 684 ? 27.290 31.439 44.194 1.00 23.98 665 TYR A N 1
ATOM 1738 C CA . TYR A 1 684 ? 28.468 32.075 43.597 1.00 25.07 665 TYR A CA 1
ATOM 1739 C C . TYR A 1 684 ? 29.624 31.109 43.471 1.00 24.83 665 TYR A C 1
ATOM 1740 O O . TYR A 1 684 ? 29.866 30.306 44.363 1.00 22.23 665 TYR A O 1
ATOM 1749 N N . ASP A 1 685 ? 30.339 31.202 42.357 1.00 25.40 666 ASP A N 1
ATOM 1750 C CA . ASP A 1 685 ? 31.589 30.486 42.175 1.00 26.19 666 ASP A CA 1
ATOM 1751 C C . ASP A 1 685 ? 32.717 31.389 42.664 1.00 29.06 666 ASP A C 1
ATOM 1752 O O . ASP A 1 685 ? 33.004 32.410 42.045 1.00 27.59 666 ASP A O 1
ATOM 1757 N N . LEU A 1 686 ? 33.345 31.014 43.775 1.00 26.66 667 LEU A N 1
ATOM 1758 C CA . LEU A 1 686 ? 34.373 31.843 44.391 1.00 26.73 667 LEU A CA 1
ATOM 1759 C C . LEU A 1 686 ? 35.651 31.874 43.547 1.00 28.75 667 LEU A C 1
ATOM 1760 O O . LEU A 1 686 ? 36.420 32.831 43.613 1.00 31.13 667 LEU A O 1
ATOM 1765 N N . SER A 1 687 ? 35.865 30.833 42.750 1.00 29.42 668 SER A N 1
ATOM 1766 C CA . SER A 1 687 ? 37.025 30.785 41.856 1.00 29.74 668 SER A CA 1
ATOM 1767 C C . SER A 1 687 ? 36.848 31.699 40.643 1.00 35.04 668 SER A C 1
ATOM 1768 O O . SER A 1 687 ? 37.762 32.442 40.284 1.00 40.99 668 SER A O 1
ATOM 1771 N N . GLN A 1 688 ? 35.676 31.640 40.016 1.00 33.87 669 GLN A N 1
ATOM 1772 C CA . GLN A 1 688 ? 35.376 32.481 38.856 1.00 31.88 669 GLN A CA 1
ATOM 1773 C C . GLN A 1 688 ? 34.911 33.873 39.265 1.00 34.92 669 GLN A C 1
ATOM 1774 O O . GLN A 1 688 ? 34.840 34.778 38.427 1.00 36.88 669 GLN A O 1
ATOM 1780 N N . GLN A 1 689 ? 34.554 34.017 40.541 1.00 31.65 670 GLN A N 1
ATOM 1781 C CA . GLN A 1 689 ? 34.091 35.286 41.105 1.00 32.12 670 GLN A CA 1
ATOM 1782 C C . GLN A 1 689 ? 32.809 35.770 40.443 1.00 28.46 670 GLN A C 1
ATOM 1783 O O . GLN A 1 689 ? 32.622 36.971 40.249 1.00 30.34 670 GLN A O 1
ATOM 1789 N N . ILE A 1 690 ? 31.921 34.838 40.107 1.00 29.91 671 ILE A N 1
ATOM 1790 C CA . ILE A 1 690 ? 30.679 35.192 39.427 1.00 28.09 671 ILE A CA 1
ATOM 1791 C C . ILE A 1 690 ? 29.481 34.470 40.020 1.00 29.70 671 ILE A C 1
ATOM 1792 O O . ILE A 1 690 ? 29.622 33.424 40.647 1.00 29.07 671 ILE A O 1
ATOM 1797 N N . LEU A 1 691 ? 28.301 35.042 39.816 1.00 30.64 672 LEU A N 1
ATOM 1798 C CA . LEU A 1 691 ? 27.051 34.372 40.140 1.00 31.66 672 LEU A CA 1
ATOM 1799 C C . LEU A 1 691 ? 26.826 33.266 39.124 1.00 28.63 672 LEU A C 1
ATOM 1800 O O . LEU A 1 691 ? 26.937 33.512 37.921 1.00 32.36 672 LEU A O 1
ATOM 1805 N N . VAL A 1 692 ? 26.520 32.052 39.570 1.00 26.75 673 VAL A N 1
ATOM 1806 C CA . VAL A 1 692 ? 26.273 31.000 38.599 1.00 33.43 673 VAL A CA 1
ATOM 1807 C C . VAL A 1 692 ? 24.811 30.541 38.571 1.00 30.58 673 VAL A C 1
ATOM 1808 O O . VAL A 1 692 ? 24.330 30.105 37.526 1.00 33.61 673 VAL A O 1
ATOM 1812 N N . LYS A 1 693 ? 24.098 30.673 39.687 1.00 28.19 674 LYS A N 1
ATOM 1813 C CA . LYS A 1 693 ? 22.669 30.337 39.725 1.00 30.40 674 LYS A CA 1
ATOM 1814 C C . LYS A 1 693 ? 21.901 31.200 40.723 1.00 30.69 674 LYS A C 1
ATOM 1815 O O . LYS A 1 693 ? 22.442 31.593 41.748 1.00 27.91 674 LYS A O 1
ATOM 1821 N N . LYS A 1 694 ? 20.637 31.480 40.417 1.00 28.35 675 LYS A N 1
ATOM 1822 C CA . LYS A 1 694 ? 19.739 32.128 41.358 1.00 27.99 675 LYS A CA 1
ATOM 1823 C C . LYS A 1 694 ? 18.474 31.277 41.488 1.00 30.63 675 LYS A C 1
ATOM 1824 O O . LYS A 1 694 ? 17.746 31.088 40.510 1.00 35.05 675 LYS A O 1
ATOM 1830 N N . LEU A 1 695 ? 18.246 30.736 42.682 1.00 27.39 676 LEU A N 1
ATOM 1831 C CA . LEU A 1 695 ? 17.055 29.929 42.963 1.00 27.76 676 LEU A CA 1
ATOM 1832 C C . LEU A 1 695 ? 15.872 30.817 43.297 1.00 34.23 676 LEU A C 1
ATOM 1833 O O . LEU A 1 695 ? 16.034 31.846 43.955 1.00 31.09 676 LEU A O 1
ATOM 1838 N N . LEU A 1 696 ? 14.681 30.404 42.866 1.00 29.96 677 LEU A N 1
ATOM 1839 C CA . LEU A 1 696 ? 13.458 31.147 43.156 1.00 32.23 677 LEU A CA 1
ATOM 1840 C C . LEU A 1 696 ? 12.483 30.280 43.956 1.00 32.46 677 LEU A C 1
ATOM 1841 O O . LEU A 1 696 ? 11.586 29.661 43.376 1.00 35.61 677 LEU A O 1
ATOM 1846 N N . PRO A 1 697 ? 12.657 30.225 45.287 1.00 32.72 678 PRO A N 1
ATOM 1847 C CA . PRO A 1 697 ? 11.844 29.347 46.141 1.00 30.55 678 PRO A CA 1
ATOM 1848 C C . PRO A 1 697 ? 10.374 29.740 46.220 1.00 34.29 678 PRO A C 1
ATOM 1849 O O . PRO A 1 697 ? 9.543 28.898 46.560 1.00 38.10 678 PRO A O 1
ATOM 1853 N N . GLY A 1 698 ? 10.066 31.001 45.947 1.00 32.42 679 GLY A N 1
ATOM 1854 C CA . GLY A 1 698 ? 8.688 31.463 45.956 1.00 34.46 679 GLY A CA 1
ATOM 1855 C C . GLY A 1 698 ? 8.167 31.729 47.354 1.00 36.11 679 GLY A C 1
ATOM 1856 O O . GLY A 1 698 ? 6.964 31.652 47.600 1.00 36.70 679 GLY A O 1
ATOM 1857 N N . ALA A 1 699 ? 9.076 32.045 48.272 1.00 35.50 680 ALA A N 1
ATOM 1858 C CA . ALA A 1 699 ? 8.717 32.379 49.646 1.00 34.59 680 ALA A CA 1
ATOM 1859 C C . ALA A 1 699 ? 9.089 33.826 49.940 1.00 38.09 680 ALA A C 1
ATOM 1860 O O . ALA A 1 699 ? 9.941 34.407 49.264 1.00 37.02 680 ALA A O 1
ATOM 1862 N N . ARG A 1 700 ? 8.455 34.414 50.946 1.00 44.23 681 ARG A N 1
ATOM 1863 C CA . ARG A 1 700 ? 8.776 35.785 51.324 1.00 42.19 681 ARG A CA 1
ATOM 1864 C C . ARG A 1 700 ? 9.732 35.802 52.512 1.00 39.52 681 ARG A C 1
ATOM 1865 O O . ARG A 1 700 ? 10.422 36.794 52.761 1.00 40.61 681 ARG A O 1
ATOM 1873 N N . TRP A 1 701 ? 9.800 34.686 53.230 1.00 31.45 682 TRP A N 1
ATOM 1874 C CA . TRP A 1 701 ? 10.536 34.664 54.486 1.00 29.50 682 TRP A CA 1
ATOM 1875 C C . TRP A 1 701 ? 11.359 33.397 54.681 1.00 31.34 682 TRP A C 1
ATOM 1876 O O . TRP A 1 701 ? 11.086 32.612 55.590 1.00 32.98 682 TRP A O 1
ATOM 1887 N N . LEU A 1 702 ? 12.377 33.204 53.848 1.00 27.50 683 LEU A N 1
ATOM 1888 C CA . LEU A 1 702 ? 13.281 32.072 54.023 1.00 24.57 683 LEU A CA 1
ATOM 1889 C C . LEU A 1 702 ? 14.019 32.165 55.352 1.00 24.99 683 LEU A C 1
ATOM 1890 O O . LEU A 1 702 ? 14.358 33.260 55.798 1.00 27.03 683 LEU A O 1
ATOM 1895 N N . SER A 1 703 ? 14.277 31.021 55.982 1.00 22.35 684 SER A N 1
ATOM 1896 C CA . SER A 1 703 ? 14.948 31.033 57.284 1.00 21.80 684 SER A CA 1
ATOM 1897 C C . SER A 1 703 ? 16.301 30.321 57.298 1.00 24.88 684 SER A C 1
ATOM 1898 O O . SER A 1 703 ? 17.171 30.684 58.091 1.00 24.90 684 SER A O 1
ATOM 1901 N N . LYS A 1 704 ? 16.483 29.313 56.444 1.00 19.45 685 LYS A N 1
ATOM 1902 C CA . LYS A 1 704 ? 17.718 28.517 56.468 1.00 20.40 685 LYS A CA 1
ATOM 1903 C C . LYS A 1 704 ? 17.800 27.657 55.209 1.00 21.34 685 LYS A C 1
ATOM 1904 O O . LYS A 1 704 ? 16.778 27.324 54.612 1.00 20.49 685 LYS A O 1
ATOM 1910 N N . ILE A 1 705 ? 19.020 27.300 54.820 1.00 18.88 686 ILE A N 1
ATOM 1911 C CA . ILE A 1 705 ? 19.221 26.315 53.768 1.00 17.04 686 ILE A CA 1
ATOM 1912 C C . ILE A 1 705 ? 20.127 25.187 54.236 1.00 18.25 686 ILE A C 1
ATOM 1913 O O . ILE A 1 705 ? 20.890 25.337 55.201 1.00 19.85 686 ILE A O 1
ATOM 1918 N N . ASP A 1 706 ? 20.049 24.053 53.544 1.00 17.40 687 ASP A N 1
ATOM 1919 C CA . ASP A 1 706 ? 21.119 23.059 53.634 1.00 19.72 687 ASP A CA 1
ATOM 1920 C C . ASP A 1 706 ? 21.348 22.461 52.251 1.00 22.17 687 ASP A C 1
ATOM 1921 O O . ASP A 1 706 ? 20.454 22.445 51.401 1.00 19.62 687 ASP A O 1
ATOM 1926 N N . ILE A 1 707 ? 22.563 21.974 52.036 1.00 17.61 688 ILE A N 1
ATOM 1927 C CA . ILE A 1 707 ? 22.970 21.445 50.749 1.00 17.09 688 ILE A CA 1
ATOM 1928 C C . ILE A 1 707 ? 23.144 19.936 50.862 1.00 21.02 688 ILE A C 1
ATOM 1929 O O . ILE A 1 707 ? 23.757 19.442 51.817 1.00 19.55 688 ILE A O 1
ATOM 1934 N N . HIS A 1 708 ? 22.571 19.207 49.908 1.00 20.10 689 HIS A N 1
ATOM 1935 C CA . HIS A 1 708 ? 22.699 17.757 49.874 1.00 17.59 689 HIS A CA 1
ATOM 1936 C C . HIS A 1 708 ? 24.171 17.386 49.772 1.00 19.77 689 HIS A C 1
ATOM 1937 O O . HIS A 1 708 ? 24.936 18.071 49.084 1.00 21.87 689 HIS A O 1
ATOM 1944 N N . PRO A 1 709 ? 24.587 16.318 50.475 1.00 21.32 690 PRO A N 1
ATOM 1945 C CA . PRO A 1 709 ? 26.033 16.030 50.524 1.00 22.42 690 PRO A CA 1
ATOM 1946 C C . PRO A 1 709 ? 26.671 15.705 49.176 1.00 22.81 690 PRO A C 1
ATOM 1947 O O . PRO A 1 709 ? 27.899 15.819 49.042 1.00 24.04 690 PRO A O 1
ATOM 1951 N N . ARG A 1 710 ? 25.877 15.307 48.187 1.00 21.41 691 ARG A N 1
ATOM 1952 C CA . ARG A 1 710 ? 26.467 15.057 46.874 1.00 23.26 691 ARG A CA 1
ATOM 1953 C C . ARG A 1 710 ? 26.328 16.275 45.961 1.00 24.38 691 ARG A C 1
ATOM 1954 O O . ARG A 1 710 ? 26.681 16.224 44.771 1.00 26.16 691 ARG A O 1
ATOM 1962 N N . GLY A 1 711 ? 25.811 17.365 46.524 1.00 25.45 692 GLY A N 1
ATOM 1963 C CA . GLY A 1 711 ? 26.044 18.698 45.991 1.00 24.11 692 GLY A CA 1
ATOM 1964 C C . GLY A 1 711 ? 25.133 19.266 44.914 1.00 25.18 692 GLY A C 1
ATOM 1965 O O . GLY A 1 711 ? 25.393 20.363 44.421 1.00 24.95 692 GLY A O 1
ATOM 1966 N N . ASP A 1 712 ? 24.064 18.558 44.563 1.00 23.90 693 ASP A N 1
ATOM 1967 C CA . ASP A 1 712 ? 23.233 18.989 43.431 1.00 21.92 693 ASP A CA 1
ATOM 1968 C C . ASP A 1 712 ? 21.787 19.265 43.827 1.00 21.58 693 ASP A C 1
ATOM 1969 O O . ASP A 1 712 ? 20.921 19.463 42.962 1.00 24.23 693 ASP A O 1
ATOM 1974 N N . ASN A 1 713 ? 21.531 19.270 45.131 1.00 22.56 694 ASN A N 1
ATOM 1975 C CA . ASN A 1 713 ? 20.198 19.535 45.649 1.00 22.29 694 ASN A CA 1
ATOM 1976 C C . ASN A 1 713 ? 20.296 20.386 46.906 1.00 19.27 694 ASN A C 1
ATOM 1977 O O . ASN A 1 713 ? 21.315 20.361 47.598 1.00 19.74 694 ASN A O 1
ATOM 1982 N N . LEU A 1 714 ? 19.227 21.124 47.196 1.00 19.62 695 LEU A N 1
ATOM 1983 C CA . LEU A 1 714 ? 19.191 22.025 48.340 1.00 19.72 695 LEU A CA 1
ATOM 1984 C C . LEU A 1 714 ? 17.811 21.967 48.977 1.00 21.66 695 LEU A C 1
ATOM 1985 O O . LEU A 1 714 ? 16.820 21.773 48.272 1.00 21.23 695 LEU A O 1
ATOM 1990 N N . ILE A 1 715 ? 17.742 22.130 50.297 1.00 20.11 696 ILE A N 1
ATOM 1991 C CA . ILE A 1 715 ? 16.456 22.356 50.948 1.00 21.83 696 ILE A CA 1
ATOM 1992 C C . ILE A 1 715 ? 16.466 23.698 51.652 1.00 18.50 696 ILE A C 1
ATOM 1993 O O . ILE A 1 715 ? 17.514 24.175 52.095 1.00 18.96 696 ILE A O 1
ATOM 1998 N N . ALA A 1 716 ? 15.291 24.313 51.729 1.00 20.10 697 ALA A N 1
ATOM 1999 C CA . ALA A 1 716 ? 15.151 25.626 52.325 1.00 20.85 697 ALA A CA 1
ATOM 2000 C C . ALA A 1 716 ? 13.917 25.654 53.210 1.00 22.78 697 ALA A C 1
ATOM 2001 O O . ALA A 1 716 ? 12.849 25.171 52.817 1.00 24.36 697 ALA A O 1
ATOM 2003 N N . SER A 1 717 ? 14.064 26.215 54.403 1.00 20.72 698 SER A N 1
ATOM 2004 C CA . SER A 1 717 ? 12.916 26.397 55.280 1.00 21.21 698 SER A CA 1
ATOM 2005 C C . SER A 1 717 ? 12.383 27.810 55.185 1.00 27.61 698 SER A C 1
ATOM 2006 O O . SER A 1 717 ? 13.109 28.739 54.822 1.00 24.10 698 SER A O 1
ATOM 2009 N N . SER A 1 718 ? 11.107 27.978 55.508 1.00 23.54 699 SER A N 1
ATOM 2010 C CA A SER A 1 718 ? 10.490 29.292 55.467 0.41 25.42 699 SER A CA 1
ATOM 2011 C CA B SER A 1 718 ? 10.505 29.301 55.475 0.59 25.39 699 SER A CA 1
ATOM 2012 C C . SER A 1 718 ? 9.612 29.523 56.683 1.00 28.04 699 SER A C 1
ATOM 2013 O O . SER A 1 718 ? 9.021 28.582 57.216 1.00 25.08 699 SER A O 1
ATOM 2018 N N . PHE A 1 719 ? 9.526 30.777 57.105 1.00 27.46 700 PHE A N 1
ATOM 2019 C CA . PHE A 1 719 ? 8.638 31.148 58.196 1.00 28.26 700 PHE A CA 1
ATOM 2020 C C . PHE A 1 719 ? 7.164 30.976 57.798 1.00 31.84 700 PHE A C 1
ATOM 2021 O O . PHE A 1 719 ? 6.290 30.943 58.662 1.00 31.29 700 PHE A O 1
ATOM 2029 N N . ASP A 1 720 ? 6.870 30.850 56.504 1.00 33.98 701 ASP A N 1
ATOM 2030 C CA . ASP A 1 720 ? 5.474 30.648 56.121 1.00 35.92 701 ASP A CA 1
ATOM 2031 C C . ASP A 1 720 ? 5.076 29.170 56.047 1.00 35.11 701 ASP A C 1
ATOM 2032 O O . ASP A 1 720 ? 4.109 28.822 55.368 1.00 40.75 701 ASP A O 1
ATOM 2037 N N . LYS A 1 721 ? 5.835 28.331 56.759 1.00 29.27 702 LYS A N 1
ATOM 2038 C CA . LYS A 1 721 ? 5.507 26.933 57.103 1.00 27.95 702 LYS A CA 1
ATOM 2039 C C . LYS A 1 721 ? 5.968 25.918 56.059 1.00 33.85 702 LYS A C 1
ATOM 2040 O O . LYS A 1 721 ? 5.832 24.707 56.260 1.00 32.25 702 LYS A O 1
ATOM 2046 N N . ARG A 1 722 ? 6.555 26.404 54.974 1.00 28.90 703 ARG A N 1
ATOM 2047 C CA . ARG A 1 722 ? 7.002 25.527 53.894 1.00 27.63 703 ARG A CA 1
ATOM 2048 C C . ARG A 1 722 ? 8.451 25.077 53.988 1.00 26.78 703 ARG A C 1
ATOM 2049 O O . ARG A 1 722 ? 9.293 25.772 54.545 1.00 26.29 703 ARG A O 1
ATOM 2057 N N . VAL A 1 723 ? 8.718 23.902 53.428 1.00 23.52 704 VAL A N 1
ATOM 2058 C CA . VAL A 1 723 ? 10.078 23.471 53.106 1.00 21.78 704 VAL A CA 1
ATOM 2059 C C . VAL A 1 723 ? 10.146 23.273 51.599 1.00 25.97 704 VAL A C 1
ATOM 2060 O O . VAL A 1 723 ? 9.278 22.627 51.023 1.00 25.44 704 VAL A O 1
ATOM 2064 N N . LEU A 1 724 ? 11.155 23.852 50.960 1.00 24.02 705 LEU A N 1
ATOM 2065 C CA . LEU A 1 724 ? 11.296 23.736 49.512 1.00 23.32 705 LEU A CA 1
ATOM 2066 C C . LEU A 1 724 ? 12.482 22.842 49.194 1.00 22.58 705 LEU A C 1
ATOM 2067 O O . LEU A 1 724 ? 13.559 23.025 49.763 1.00 22.94 705 LEU A O 1
ATOM 2072 N N . TRP A 1 725 ? 12.284 21.871 48.308 1.00 21.99 706 TRP A N 1
ATOM 2073 C CA . TRP A 1 725 ? 13.407 21.113 47.767 1.00 22.08 706 TRP A CA 1
ATOM 2074 C C . TRP A 1 725 ? 13.749 21.670 46.388 1.00 21.94 706 TRP A C 1
ATOM 2075 O O . TRP A 1 725 ? 12.898 21.688 45.506 1.00 22.74 706 TRP A O 1
ATOM 2086 N N . HIS A 1 726 ? 14.989 22.119 46.210 1.00 23.49 707 HIS A N 1
ATOM 2087 C CA . HIS A 1 726 ? 15.468 22.547 44.888 1.00 23.27 707 HIS A CA 1
ATOM 2088 C C . HIS A 1 726 ? 16.443 21.537 44.297 1.00 21.85 707 HIS A C 1
ATOM 2089 O O . HIS A 1 726 ? 17.444 21.188 44.922 1.00 22.55 707 HIS A O 1
ATOM 2096 N N . ASP A 1 727 ? 16.120 21.050 43.103 1.00 25.07 708 ASP A N 1
ATOM 2097 C CA . ASP A 1 727 ? 17.038 20.243 42.316 1.00 24.60 708 ASP A CA 1
ATOM 2098 C C . ASP A 1 727 ? 17.772 21.240 41.423 1.00 25.85 708 ASP A C 1
ATOM 2099 O O . ASP A 1 727 ? 17.186 21.781 40.491 1.00 26.32 708 ASP A O 1
ATOM 2104 N N . LEU A 1 728 ? 19.045 21.494 41.723 1.00 26.59 709 LEU A N 1
ATOM 2105 C CA . LEU A 1 728 ? 19.740 22.668 41.187 1.00 25.48 709 LEU A CA 1
ATOM 2106 C C . LEU A 1 728 ? 19.893 22.654 39.663 1.00 30.50 709 LEU A C 1
ATOM 2107 O O . LEU A 1 728 ? 19.879 23.707 39.021 1.00 36.35 709 LEU A O 1
ATOM 2112 N N . ASP A 1 729 ? 20.025 21.465 39.087 1.00 29.55 710 ASP A N 1
ATOM 2113 C CA . ASP A 1 729 ? 20.183 21.340 37.641 1.00 30.27 710 ASP A CA 1
ATOM 2114 C C . ASP A 1 729 ? 18.845 21.274 36.915 1.00 33.51 710 ASP A C 1
ATOM 2115 O O . ASP A 1 729 ? 18.784 21.467 35.702 1.00 35.53 710 ASP A O 1
ATOM 2120 N N . LEU A 1 730 ? 17.777 20.982 37.652 1.00 30.47 711 LEU A N 1
ATOM 2121 C CA . LEU A 1 730 ? 16.492 20.680 37.019 1.00 37.08 711 LEU A CA 1
ATOM 2122 C C . LEU A 1 730 ? 15.719 21.935 36.618 1.00 40.96 711 LEU A C 1
ATOM 2123 O O . LEU A 1 730 ? 15.215 22.039 35.492 1.00 39.88 711 LEU A O 1
ATOM 2128 N N . ALA A 1 731 ? 15.624 22.878 37.546 1.00 36.65 712 ALA A N 1
ATOM 2129 C CA . ALA A 1 731 ? 14.894 24.127 37.342 1.00 40.32 712 ALA A CA 1
ATOM 2130 C C . ALA A 1 731 ? 15.208 25.070 38.501 1.00 39.33 712 ALA A C 1
ATOM 2131 O O . ALA A 1 731 ? 15.682 24.623 39.545 1.00 42.07 712 ALA A O 1
ATOM 2133 N N . SER A 1 732 ? 14.952 26.364 38.335 1.00 35.99 713 SER A N 1
ATOM 2134 C CA . SER A 1 732 ? 15.302 27.316 39.396 1.00 33.44 713 SER A CA 1
ATOM 2135 C C . SER A 1 732 ? 14.204 27.415 40.453 1.00 32.27 713 SER A C 1
ATOM 2136 O O . SER A 1 732 ? 14.438 27.900 41.563 1.00 31.87 713 SER A O 1
ATOM 2139 N N . THR A 1 733 ? 13.016 26.941 40.101 1.00 32.74 714 THR A N 1
ATOM 2140 C CA . THR A 1 733 ? 11.872 26.911 41.004 1.00 34.30 714 THR A CA 1
ATOM 2141 C C . THR A 1 733 ? 11.886 25.605 41.797 1.00 30.47 714 THR A C 1
ATOM 2142 O O . THR A 1 733 ? 12.609 24.672 41.429 1.00 30.60 714 THR A O 1
ATOM 2146 N N . PRO A 1 734 ? 11.110 25.526 42.896 1.00 28.89 715 PRO A N 1
ATOM 2147 C CA . PRO A 1 734 ? 11.194 24.302 43.699 1.00 28.24 715 PRO A CA 1
ATOM 2148 C C . PRO A 1 734 ? 10.737 23.050 42.959 1.00 25.78 715 PRO A C 1
ATOM 2149 O O . PRO A 1 734 ? 9.735 23.059 42.230 1.00 30.10 715 PRO A O 1
ATOM 2153 N N . TYR A 1 735 ? 11.487 21.973 43.158 1.00 27.85 716 TYR A N 1
ATOM 2154 C CA . TYR A 1 735 ? 11.102 20.664 42.649 1.00 29.09 716 TYR A CA 1
ATOM 2155 C C . TYR A 1 735 ? 9.921 20.126 43.442 1.00 25.52 716 TYR A C 1
ATOM 2156 O O . TYR A 1 735 ? 8.993 19.539 42.883 1.00 29.82 716 TYR A O 1
ATOM 2165 N N . LYS A 1 736 ? 9.951 20.350 44.753 1.00 25.96 717 LYS A N 1
ATOM 2166 C CA . LYS A 1 736 ? 8.871 19.887 45.607 1.00 28.90 717 LYS A CA 1
ATOM 2167 C C . LYS A 1 736 ? 8.659 20.853 46.760 1.00 26.84 717 LYS A C 1
ATOM 2168 O O . LYS A 1 736 ? 9.611 21.434 47.279 1.00 26.07 717 LYS A O 1
ATOM 2174 N N . THR A 1 737 ? 7.394 21.043 47.127 1.00 29.08 718 THR A N 1
ATOM 2175 C CA . THR A 1 737 ? 7.046 21.879 48.260 1.00 31.84 718 THR A CA 1
ATOM 2176 C C . THR A 1 737 ? 6.465 20.982 49.331 1.00 32.41 718 THR A C 1
ATOM 2177 O O . THR A 1 737 ? 5.477 20.278 49.094 1.00 36.83 718 THR A O 1
ATOM 2181 N N . LEU A 1 738 ? 7.083 21.003 50.504 1.00 28.13 719 LEU A N 1
ATOM 2182 C CA . LEU A 1 738 ? 6.663 20.148 51.600 1.00 27.96 719 LEU A CA 1
ATOM 2183 C C . LEU A 1 738 ? 5.925 20.971 52.644 1.00 33.19 719 LEU A C 1
ATOM 2184 O O . LEU A 1 738 ? 6.456 21.957 53.158 1.00 28.14 719 LEU A O 1
ATOM 2189 N N A ARG A 1 739 ? 4.701 20.555 52.957 0.60 34.26 720 ARG A N 1
ATOM 2190 N N B ARG A 1 739 ? 4.690 20.583 52.942 0.40 34.44 720 ARG A N 1
ATOM 2191 C CA A ARG A 1 739 ? 3.888 21.239 53.956 0.60 36.22 720 ARG A CA 1
ATOM 2192 C CA B ARG A 1 739 ? 3.917 21.268 53.973 0.40 35.75 720 ARG A CA 1
ATOM 2193 C C A ARG A 1 739 ? 3.554 20.307 55.117 0.60 33.62 720 ARG A C 1
ATOM 2194 C C B ARG A 1 739 ? 3.566 20.311 55.105 0.40 35.40 720 ARG A C 1
ATOM 2195 O O A ARG A 1 739 ? 2.489 19.692 55.147 0.60 44.15 720 ARG A O 1
ATOM 2196 O O B ARG A 1 739 ? 2.508 19.683 55.102 0.40 43.33 720 ARG A O 1
ATOM 2211 N N . TYR A 1 740 ? 4.466 20.209 56.074 1.00 38.20 721 TYR A N 1
ATOM 2212 C CA . TYR A 1 740 ? 4.305 19.284 57.183 1.00 38.01 721 TYR A CA 1
ATOM 2213 C C . TYR A 1 740 ? 4.407 20.000 58.521 1.00 39.47 721 TYR A C 1
ATOM 2214 O O . TYR A 1 740 ? 4.626 19.379 59.557 1.00 41.53 721 TYR A O 1
ATOM 2223 N N . HIS A 1 741 ? 4.255 21.315 58.505 1.00 29.15 722 HIS A N 1
ATOM 2224 C CA . HIS A 1 741 ? 4.330 22.060 59.749 1.00 29.45 722 HIS A CA 1
ATOM 2225 C C . HIS A 1 741 ? 3.188 23.053 59.872 1.00 34.02 722 HIS A C 1
ATOM 2226 O O . HIS A 1 741 ? 2.732 23.624 58.879 1.00 35.32 722 HIS A O 1
ATOM 2233 N N . GLU A 1 742 ? 2.741 23.240 61.109 1.00 36.78 723 GLU A N 1
ATOM 2234 C CA . GLU A 1 742 ? 1.639 24.137 61.426 1.00 35.95 723 GLU A CA 1
ATOM 2235 C C . GLU A 1 742 ? 2.143 25.537 61.738 1.00 33.48 723 GLU A C 1
ATOM 2236 O O . GLU A 1 742 ? 1.352 26.469 61.890 1.00 36.08 723 GLU A O 1
ATOM 2242 N N . LYS A 1 743 ? 3.465 25.670 61.868 1.00 29.84 724 LYS A N 1
ATOM 2243 C CA . LYS A 1 743 ? 4.067 26.936 62.266 1.00 27.36 724 LYS A CA 1
ATOM 2244 C C . LYS A 1 743 ? 5.372 27.150 61.501 1.00 25.84 724 LYS A C 1
ATOM 2245 O O . LYS A 1 743 ? 5.816 26.268 60.770 1.00 27.19 724 LYS A O 1
ATOM 2251 N N . ALA A 1 744 ? 5.981 28.317 61.691 1.00 27.78 725 ALA A N 1
ATOM 2252 C CA . ALA A 1 744 ? 7.238 28.663 61.018 1.00 24.53 725 ALA A CA 1
ATOM 2253 C C . ALA A 1 744 ? 8.292 27.570 61.148 1.00 25.11 725 ALA A C 1
ATOM 2254 O O . ALA A 1 744 ? 8.495 27.010 62.234 1.00 25.42 725 ALA A O 1
ATOM 2256 N N . VAL A 1 745 ? 8.968 27.276 60.038 1.00 24.05 726 VAL A N 1
ATOM 2257 C CA . VAL A 1 745 ? 10.037 26.294 60.031 1.00 23.25 726 VAL A CA 1
ATOM 2258 C C . VAL A 1 745 ? 11.369 27.008 60.235 1.00 25.51 726 VAL A C 1
ATOM 2259 O O . VAL A 1 745 ? 11.715 27.917 59.477 1.00 24.23 726 VAL A O 1
ATOM 2263 N N . ARG A 1 746 ? 12.103 26.595 61.269 1.00 20.73 727 ARG A N 1
ATOM 2264 C CA . ARG A 1 746 ? 13.330 27.271 61.676 1.00 20.94 727 ARG A CA 1
ATOM 2265 C C . ARG A 1 746 ? 14.603 26.617 61.171 1.00 24.92 727 ARG A C 1
ATOM 2266 O O . ARG A 1 746 ? 15.640 27.278 61.080 1.00 24.38 727 ARG A O 1
ATOM 2274 N N . SER A 1 747 ? 14.553 25.320 60.893 1.00 19.52 728 SER A N 1
ATOM 2275 C CA . SER A 1 747 ? 15.767 24.636 60.440 1.00 19.61 728 SER A CA 1
ATOM 2276 C C . SER A 1 747 ? 15.457 23.500 59.481 1.00 23.46 728 SER A C 1
ATOM 2277 O O . SER A 1 747 ? 14.455 22.797 59.615 1.00 22.44 728 SER A O 1
ATOM 2280 N N . VAL A 1 748 ? 16.324 23.349 58.489 1.00 18.73 729 VAL A N 1
ATOM 2281 C CA . VAL A 1 748 ? 16.331 22.167 57.631 1.00 18.94 729 VAL A CA 1
ATOM 2282 C C . VAL A 1 748 ? 17.746 21.634 57.636 1.00 20.29 729 VAL A C 1
ATOM 2283 O O . VAL A 1 748 ? 18.706 22.411 57.610 1.00 19.73 729 VAL A O 1
ATOM 2287 N N . ASN A 1 749 ? 17.877 20.316 57.673 1.00 17.20 730 ASN A N 1
ATOM 2288 C CA . ASN A 1 749 ? 19.199 19.709 57.805 1.00 16.60 730 ASN A CA 1
ATOM 2289 C C . ASN A 1 749 ? 19.272 18.359 57.103 1.00 18.06 730 ASN A C 1
ATOM 2290 O O . ASN A 1 749 ? 18.437 17.484 57.326 1.00 19.16 730 ASN A O 1
ATOM 2295 N N . PHE A 1 750 ? 20.280 18.201 56.250 1.00 17.46 731 PHE A N 1
ATOM 2296 C CA . PHE A 1 750 ? 20.596 16.918 55.628 1.00 16.57 731 PHE A CA 1
ATOM 2297 C C . PHE A 1 750 ? 21.514 16.081 56.492 1.00 17.31 731 PHE A C 1
ATOM 2298 O O . PHE A 1 750 ? 22.443 16.612 57.100 1.00 18.93 731 PHE A O 1
ATOM 2306 N N . HIS A 1 751 ? 21.310 14.767 56.495 1.00 18.16 732 HIS A N 1
ATOM 2307 C CA . HIS A 1 751 ? 22.344 13.865 56.990 1.00 18.91 732 HIS A CA 1
ATOM 2308 C C . HIS A 1 751 ? 23.503 13.851 55.994 1.00 20.20 732 HIS A C 1
ATOM 2309 O O . HIS A 1 751 ? 23.273 13.912 54.781 1.00 22.03 732 HIS A O 1
ATOM 2316 N N . LYS A 1 752 ? 24.733 13.764 56.494 1.00 17.74 733 LYS A N 1
ATOM 2317 C CA . LYS A 1 752 ? 25.916 13.803 55.626 1.00 17.85 733 LYS A CA 1
ATOM 2318 C C . LYS A 1 752 ? 26.170 12.486 54.905 1.00 22.90 733 LYS A C 1
ATOM 2319 O O . LYS A 1 752 ? 26.864 12.465 53.875 1.00 22.34 733 LYS A O 1
ATOM 2325 N N . LYS A 1 753 ? 25.622 11.391 55.429 1.00 22.15 734 LYS A N 1
ATOM 2326 C CA . LYS A 1 753 ? 25.922 10.060 54.887 1.00 24.17 734 LYS A CA 1
ATOM 2327 C C . LYS A 1 753 ? 24.691 9.218 54.574 1.00 25.90 734 LYS A C 1
ATOM 2328 O O . LYS A 1 753 ? 24.680 8.470 53.598 1.00 34.26 734 LYS A O 1
ATOM 2334 N N . LEU A 1 754 ? 23.665 9.320 55.414 1.00 22.06 735 LEU A N 1
ATOM 2335 C CA . LEU A 1 754 ? 22.428 8.578 55.223 1.00 22.30 735 LEU A CA 1
ATOM 2336 C C . LEU A 1 754 ? 21.429 9.388 54.395 1.00 19.94 735 LEU A C 1
ATOM 2337 O O . LEU A 1 754 ? 21.487 10.621 54.394 1.00 21.57 735 LEU A O 1
ATOM 2342 N N . PRO A 1 755 ? 20.505 8.705 53.695 1.00 23.98 736 PRO A N 1
ATOM 2343 C CA . PRO A 1 755 ? 19.563 9.412 52.822 1.00 22.14 736 PRO A CA 1
ATOM 2344 C C . PRO A 1 755 ? 18.395 9.993 53.612 1.00 20.61 736 PRO A C 1
ATOM 2345 O O . PRO A 1 755 ? 17.234 9.674 53.353 1.00 23.36 736 PRO A O 1
ATOM 2349 N N . LEU A 1 756 ? 18.728 10.848 54.573 1.00 20.91 737 LEU A N 1
ATOM 2350 C CA . LEU A 1 756 ? 17.749 11.423 55.488 1.00 20.64 737 LEU A CA 1
ATOM 2351 C C . LEU A 1 756 ? 17.869 12.929 55.521 1.00 22.15 737 LEU A C 1
ATOM 2352 O O . LEU A 1 756 ? 18.955 13.477 55.337 1.00 21.31 737 LEU A O 1
ATOM 2357 N N . PHE A 1 757 ? 16.752 13.601 55.774 1.00 20.27 738 PHE A N 1
ATOM 2358 C CA . PHE A 1 757 ? 16.817 14.999 56.162 1.00 17.68 738 PHE A CA 1
ATOM 2359 C C . PHE A 1 757 ? 15.666 15.316 57.104 1.00 18.77 738 PHE A C 1
ATOM 2360 O O . PHE A 1 757 ? 14.765 14.500 57.303 1.00 21.08 738 PHE A O 1
ATOM 2368 N N . SER A 1 758 ? 15.723 16.497 57.701 1.00 18.90 739 SER A N 1
ATOM 2369 C CA . SER A 1 758 ? 14.725 16.878 58.693 1.00 17.45 739 SER A CA 1
ATOM 2370 C C . SER A 1 758 ? 14.321 18.327 58.549 1.00 20.69 739 SER A C 1
ATOM 2371 O O . SER A 1 758 ? 15.077 19.152 58.011 1.00 19.90 739 SER A O 1
ATOM 2374 N N . SER A 1 759 ? 13.128 18.635 59.045 1.00 19.63 740 SER A N 1
ATOM 2375 C CA . SER A 1 759 ? 12.703 20.013 59.225 1.00 18.31 740 SER A CA 1
ATOM 2376 C C . SER A 1 759 ? 12.268 20.178 60.660 1.00 21.79 740 SER A C 1
ATOM 2377 O O . SER A 1 759 ? 11.761 19.236 61.264 1.00 22.61 740 SER A O 1
ATOM 2380 N N . ALA A 1 760 ? 12.467 21.369 61.208 1.00 19.61 741 ALA A N 1
ATOM 2381 C CA . ALA A 1 760 ? 12.141 21.615 62.608 1.00 19.03 741 ALA A CA 1
ATOM 2382 C C . ALA A 1 760 ? 11.425 22.936 62.716 1.00 22.12 741 ALA A C 1
ATOM 2383 O O . ALA A 1 760 ? 11.850 23.911 62.095 1.00 22.67 741 ALA A O 1
ATOM 2385 N N . ALA A 1 761 ? 10.349 22.983 63.506 1.00 21.53 742 ALA A N 1
ATOM 2386 C CA . ALA A 1 761 ? 9.473 24.144 63.463 1.00 21.43 742 ALA A CA 1
ATOM 2387 C C . ALA A 1 761 ? 9.014 24.638 64.814 1.00 25.63 742 ALA A C 1
ATOM 2388 O O . ALA A 1 761 ? 9.225 23.988 65.847 1.00 22.74 742 ALA A O 1
ATOM 2390 N N . ASP A 1 762 ? 8.343 25.787 64.787 1.00 23.18 743 ASP A N 1
ATOM 2391 C CA . ASP A 1 762 ? 7.869 26.444 65.995 1.00 24.16 743 ASP A CA 1
ATOM 2392 C C . ASP A 1 762 ? 6.646 25.754 66.593 1.00 25.32 743 ASP A C 1
ATOM 2393 O O . ASP A 1 762 ? 6.193 26.149 67.654 1.00 28.09 743 ASP A O 1
ATOM 2398 N N . ASP A 1 763 ? 6.141 24.721 65.915 1.00 25.46 744 ASP A N 1
ATOM 2399 C CA . ASP A 1 763 ? 5.078 23.883 66.467 1.00 31.79 744 ASP A CA 1
ATOM 2400 C C . ASP A 1 763 ? 5.657 22.864 67.463 1.00 26.17 744 ASP A C 1
ATOM 2401 O O . ASP A 1 763 ? 4.912 22.078 68.065 1.00 29.61 744 ASP A O 1
ATOM 2406 N N . GLY A 1 764 ? 6.982 22.905 67.649 1.00 24.69 745 GLY A N 1
ATOM 2407 C CA . GLY A 1 764 ? 7.658 22.017 68.585 1.00 29.23 745 GLY A CA 1
ATOM 2408 C C . GLY A 1 764 ? 7.927 20.640 68.005 1.00 26.15 745 GLY A C 1
ATOM 2409 O O . GLY A 1 764 ? 8.320 19.713 68.709 1.00 28.66 745 GLY A O 1
ATOM 2410 N N . THR A 1 765 ? 7.685 20.497 66.713 1.00 23.40 746 THR A N 1
ATOM 2411 C CA A THR A 1 765 ? 7.780 19.217 66.037 0.29 22.54 746 THR A CA 1
ATOM 2412 C CA B THR A 1 765 ? 7.841 19.191 66.080 0.71 22.49 746 THR A CA 1
ATOM 2413 C C . THR A 1 765 ? 8.999 19.171 65.094 1.00 26.69 746 THR A C 1
ATOM 2414 O O . THR A 1 765 ? 9.421 20.204 64.567 1.00 26.18 746 THR A O 1
ATOM 2421 N N . ILE A 1 766 ? 9.545 17.978 64.894 1.00 24.08 747 ILE A N 1
ATOM 2422 C CA . ILE A 1 766 ? 10.579 17.740 63.890 1.00 20.61 747 ILE A CA 1
ATOM 2423 C C . ILE A 1 766 ? 10.008 16.739 62.906 1.00 26.90 747 ILE A C 1
ATOM 2424 O O . ILE A 1 766 ? 9.440 15.731 63.318 1.00 26.61 747 ILE A O 1
ATOM 2429 N N . HIS A 1 767 ? 10.115 16.984 61.607 1.00 20.37 748 HIS A N 1
ATOM 2430 C CA A HIS A 1 767 ? 9.702 15.953 60.674 0.38 22.38 748 HIS A CA 1
ATOM 2431 C CA B HIS A 1 767 ? 9.699 15.952 60.664 0.62 22.45 748 HIS A CA 1
ATOM 2432 C C . HIS A 1 767 ? 10.911 15.385 59.963 1.00 21.49 748 HIS A C 1
ATOM 2433 O O . HIS A 1 767 ? 11.806 16.124 59.578 1.00 22.13 748 HIS A O 1
ATOM 2446 N N . VAL A 1 768 ? 10.920 14.061 59.837 1.00 20.35 749 VAL A N 1
ATOM 2447 C CA . VAL A 1 768 ? 12.044 13.320 59.281 1.00 17.71 749 VAL A CA 1
ATOM 2448 C C . VAL A 1 768 ? 11.623 12.751 57.938 1.00 20.89 749 VAL A C 1
ATOM 2449 O O . VAL A 1 768 ? 10.529 12.198 57.812 1.00 22.97 749 VAL A O 1
ATOM 2453 N N . PHE A 1 769 ? 12.504 12.889 56.952 1.00 21.09 750 PHE A N 1
ATOM 2454 C CA . PHE A 1 769 ? 12.238 12.465 55.582 1.00 22.92 750 PHE A CA 1
ATOM 2455 C C . PHE A 1 769 ? 13.335 11.559 55.053 1.00 22.69 750 PHE A C 1
ATOM 2456 O O . PHE A 1 769 ? 14.495 11.654 55.466 1.00 23.75 750 PHE A O 1
ATOM 2464 N N . HIS A 1 770 ? 12.958 10.698 54.117 1.00 21.55 751 HIS A N 1
ATOM 2465 C CA . HIS A 1 770 ? 13.916 9.988 53.283 1.00 23.74 751 HIS A CA 1
ATOM 2466 C C . HIS A 1 770 ? 14.056 10.734 51.962 1.00 24.52 751 HIS A C 1
ATOM 2467 O O . HIS A 1 770 ? 13.067 11.253 51.443 1.00 24.20 751 HIS A O 1
ATOM 2474 N N . ALA A 1 771 ? 15.267 10.796 51.413 1.00 21.57 752 ALA A N 1
ATOM 2475 C CA . ALA A 1 771 ? 15.422 11.252 50.031 1.00 24.36 752 ALA A CA 1
ATOM 2476 C C . ALA A 1 771 ? 16.475 10.436 49.315 1.00 23.57 752 ALA A C 1
ATOM 2477 O O . ALA A 1 771 ? 17.624 10.351 49.760 1.00 25.04 752 ALA A O 1
ATOM 2479 N N . THR A 1 772 ? 16.062 9.823 48.214 1.00 26.17 753 THR A N 1
ATOM 2480 C CA . THR A 1 772 ? 16.990 9.217 47.272 1.00 25.00 753 THR A CA 1
ATOM 2481 C C . THR A 1 772 ? 17.209 10.182 46.116 1.00 25.99 753 THR A C 1
ATOM 2482 O O . THR A 1 772 ? 16.250 10.704 45.537 1.00 26.82 753 THR A O 1
ATOM 2486 N N . VAL A 1 773 ? 18.476 10.425 45.804 1.00 23.64 754 VAL A N 1
ATOM 2487 C CA . VAL A 1 773 ? 18.872 11.256 44.675 1.00 23.17 754 VAL A CA 1
ATOM 2488 C C . VAL A 1 773 ? 19.558 10.378 43.636 1.00 25.39 754 VAL A C 1
ATOM 2489 O O . VAL A 1 773 ? 20.366 9.514 43.976 1.00 28.28 754 VAL A O 1
ATOM 2493 N N . TYR A 1 774 ? 19.208 10.585 42.371 1.00 24.50 755 TYR A N 1
ATOM 2494 C CA . TYR A 1 774 ? 19.759 9.801 41.287 1.00 25.74 755 TYR A CA 1
ATOM 2495 C C . TYR A 1 774 ? 20.775 10.660 40.541 1.00 29.41 755 TYR A C 1
ATOM 2496 O O . TYR A 1 774 ? 20.414 11.497 39.717 1.00 34.74 755 TYR A O 1
ATOM 2505 N N . ASP A 1 775 ? 22.048 10.458 40.859 1.00 30.09 756 ASP A N 1
ATOM 2506 C CA . ASP A 1 775 ? 23.109 11.327 40.366 1.00 28.14 756 ASP A CA 1
ATOM 2507 C C . ASP A 1 775 ? 23.248 11.305 38.850 1.00 34.27 756 ASP A C 1
ATOM 2508 O O . ASP A 1 775 ? 23.392 12.351 38.220 1.00 40.40 756 ASP A O 1
ATOM 2513 N N . ASP A 1 776 ? 23.209 10.112 38.267 1.00 33.01 757 ASP A N 1
ATOM 2514 C CA . ASP A 1 776 ? 23.613 9.936 36.877 1.00 33.33 757 ASP A CA 1
ATOM 2515 C C . ASP A 1 776 ? 22.453 9.807 35.898 1.00 38.89 757 ASP A C 1
ATOM 2516 O O . ASP A 1 776 ? 22.566 10.188 34.732 1.00 37.31 757 ASP A O 1
ATOM 2521 N N . MET A 1 777 ? 21.348 9.244 36.361 1.00 29.70 758 MET A N 1
ATOM 2522 C CA . MET A 1 777 ? 20.270 8.903 35.448 1.00 34.55 758 MET A CA 1
ATOM 2523 C C . MET A 1 777 ? 19.128 9.909 35.527 1.00 29.82 758 MET A C 1
ATOM 2524 O O . MET A 1 777 ? 19.021 10.672 36.483 1.00 29.52 758 MET A O 1
ATOM 2529 N N . MET A 1 778 ? 18.289 9.899 34.496 1.00 33.64 759 MET A N 1
ATOM 2530 C CA . MET A 1 778 ? 17.271 10.923 34.299 1.00 36.59 759 MET A CA 1
ATOM 2531 C C . MET A 1 778 ? 16.035 10.661 35.141 1.00 39.93 759 MET A C 1
ATOM 2532 O O . MET A 1 778 ? 14.939 10.459 34.609 1.00 46.31 759 MET A O 1
ATOM 2537 N N . LYS A 1 779 ? 16.227 10.641 36.450 1.00 32.47 760 LYS A N 1
ATOM 2538 C CA . LYS A 1 779 ? 15.142 10.475 37.402 1.00 31.90 760 LYS A CA 1
ATOM 2539 C C . LYS A 1 779 ? 15.314 11.513 38.495 1.00 32.16 760 LYS A C 1
ATOM 2540 O O . LYS A 1 779 ? 16.425 11.741 38.973 1.00 30.93 760 LYS A O 1
ATOM 2546 N N . ASN A 1 780 ? 14.213 12.145 38.884 1.00 30.77 761 ASN A N 1
ATOM 2547 C CA . ASN A 1 780 ? 14.258 13.202 39.883 1.00 27.24 761 ASN A CA 1
ATOM 2548 C C . ASN A 1 780 ? 14.149 12.616 41.295 1.00 25.95 761 ASN A C 1
ATOM 2549 O O . ASN A 1 780 ? 13.757 11.457 41.455 1.00 27.03 761 ASN A O 1
ATOM 2554 N N . PRO A 1 781 ? 14.529 13.398 42.321 1.00 28.15 762 PRO A N 1
ATOM 2555 C CA . PRO A 1 781 ? 14.619 12.840 43.680 1.00 26.98 762 PRO A CA 1
ATOM 2556 C C . PRO A 1 781 ? 13.329 12.211 44.208 1.00 25.86 762 PRO A C 1
ATOM 2557 O O . PRO A 1 781 ? 12.219 12.674 43.932 1.00 27.09 762 PRO A O 1
ATOM 2561 N N . MET A 1 782 ? 13.499 11.124 44.949 1.00 27.51 763 MET A N 1
ATOM 2562 C CA . MET A 1 782 ? 12.386 10.467 45.610 1.00 29.36 763 MET A CA 1
ATOM 2563 C C . MET A 1 782 ? 12.368 10.849 47.083 1.00 25.74 763 MET A C 1
ATOM 2564 O O . MET A 1 782 ? 13.266 10.474 47.842 1.00 25.67 763 MET A O 1
ATOM 2569 N N . ILE A 1 783 ? 11.333 11.590 47.479 1.00 25.71 764 ILE A N 1
ATOM 2570 C CA . ILE A 1 783 ? 11.220 12.114 48.839 1.00 23.01 764 ILE A CA 1
ATOM 2571 C C . ILE A 1 783 ? 10.044 11.461 49.532 1.00 26.20 764 ILE A C 1
ATOM 2572 O O . ILE A 1 783 ? 8.920 11.487 49.012 1.00 26.74 764 ILE A O 1
ATOM 2577 N N . VAL A 1 784 ? 10.307 10.856 50.688 1.00 26.41 765 VAL A N 1
ATOM 2578 C CA . VAL A 1 784 ? 9.278 10.144 51.436 1.00 27.78 765 VAL A CA 1
ATOM 2579 C C . VAL A 1 784 ? 9.267 10.589 52.892 1.00 26.90 765 VAL A C 1
ATOM 2580 O O . VAL A 1 784 ? 10.273 10.467 53.585 1.00 27.35 765 VAL A O 1
ATOM 2584 N N . PRO A 1 785 ? 8.129 11.108 53.368 1.00 23.84 766 PRO A N 1
ATOM 2585 C CA . PRO A 1 785 ? 8.065 11.412 54.802 1.00 25.60 766 PRO A CA 1
ATOM 2586 C C . PRO A 1 785 ? 8.134 10.139 55.641 1.00 27.05 766 PRO A C 1
ATOM 2587 O O . PRO A 1 785 ? 7.522 9.128 55.276 1.00 29.42 766 PRO A O 1
ATOM 2591 N N . LEU A 1 786 ? 8.851 10.199 56.761 1.00 24.50 767 LEU A N 1
ATOM 2592 C CA . LEU A 1 786 ? 9.085 9.013 57.578 1.00 24.83 767 LEU A CA 1
ATOM 2593 C C . LEU A 1 786 ? 8.453 9.095 58.956 1.00 30.04 767 LEU A C 1
ATOM 2594 O O . LEU A 1 786 ? 7.818 8.144 59.406 1.00 29.66 767 LEU A O 1
ATOM 2599 N N . LYS A 1 787 ? 8.646 10.218 59.635 1.00 26.17 768 LYS A N 1
ATOM 2600 C CA . LYS A 1 787 ? 8.286 10.284 61.043 1.00 23.46 768 LYS A CA 1
ATOM 2601 C C . LYS A 1 787 ? 8.098 11.707 61.533 1.00 24.57 768 LYS A C 1
ATOM 2602 O O . LYS A 1 787 ? 8.875 12.602 61.203 1.00 23.38 768 LYS A O 1
ATOM 2608 N N . LYS A 1 788 ? 7.055 11.904 62.332 1.00 24.64 769 LYS A N 1
ATOM 2609 C CA . LYS A 1 788 ? 6.877 13.135 63.079 1.00 24.07 769 LYS A CA 1
ATOM 2610 C C . LYS A 1 788 ? 7.374 12.933 64.506 1.00 23.70 769 LYS A C 1
ATOM 2611 O O . LYS A 1 788 ? 6.863 12.067 65.224 1.00 28.70 769 LYS A O 1
ATOM 2617 N N . LEU A 1 789 ? 8.359 13.733 64.902 1.00 21.45 770 LEU A N 1
ATOM 2618 C CA . LEU A 1 789 ? 8.948 13.655 66.241 1.00 22.97 770 LEU A CA 1
ATOM 2619 C C . LEU A 1 789 ? 8.377 14.732 67.154 1.00 25.82 770 LEU A C 1
ATOM 2620 O O . LEU A 1 789 ? 8.549 15.923 66.903 1.00 25.11 770 LEU A O 1
ATOM 2625 N N . THR A 1 790 ? 7.702 14.312 68.219 1.00 24.72 771 THR A N 1
ATOM 2626 C CA . THR A 1 790 ? 7.130 15.253 69.161 1.00 22.93 771 THR A CA 1
ATOM 2627 C C . THR A 1 790 ? 7.772 15.070 70.520 1.00 22.53 771 THR A C 1
ATOM 2628 O O . THR A 1 790 ? 8.241 13.983 70.849 1.00 22.14 771 THR A O 1
ATOM 2632 N N . GLY A 1 791 ? 7.790 16.141 71.301 1.00 21.96 772 GLY A N 1
ATOM 2633 C CA . GLY A 1 791 ? 8.322 16.080 72.650 1.00 22.81 772 GLY A CA 1
ATOM 2634 C C . GLY A 1 791 ? 8.709 17.448 73.178 1.00 23.84 772 GLY A C 1
ATOM 2635 O O . GLY A 1 791 ? 8.467 17.752 74.348 1.00 21.58 772 GLY A O 1
ATOM 2636 N N . HIS A 1 792 ? 9.341 18.260 72.331 1.00 20.06 773 HIS A N 1
ATOM 2637 C CA . HIS A 1 792 ? 9.666 19.636 72.701 1.00 20.59 773 HIS A CA 1
ATOM 2638 C C . HIS A 1 792 ? 8.402 20.437 73.050 1.00 22.78 773 HIS A C 1
ATOM 2639 O O . HIS A 1 792 ? 7.333 20.303 72.418 1.00 23.00 773 HIS A O 1
ATOM 2646 N N . LYS A 1 793 ? 8.543 21.277 74.066 1.00 22.65 774 LYS A N 1
ATOM 2647 C CA . LYS A 1 793 ? 7.458 22.130 74.534 1.00 24.54 774 LYS A CA 1
ATOM 2648 C C . LYS A 1 793 ? 7.474 23.475 73.814 1.00 25.63 774 LYS A C 1
ATOM 2649 O O . LYS A 1 793 ? 8.532 24.089 73.647 1.00 24.32 774 LYS A O 1
ATOM 2655 N N . VAL A 1 794 ? 6.303 23.933 73.387 1.00 24.07 775 VAL A N 1
ATOM 2656 C CA . VAL A 1 794 ? 6.201 25.247 72.766 1.00 21.22 775 VAL A CA 1
ATOM 2657 C C . VAL A 1 794 ? 6.182 26.334 73.849 1.00 24.54 775 VAL A C 1
ATOM 2658 O O . VAL A 1 794 ? 5.360 26.292 74.782 1.00 27.63 775 VAL A O 1
ATOM 2662 N N . ILE A 1 795 ? 7.114 27.278 73.741 1.00 27.44 776 ILE A N 1
ATOM 2663 C CA . ILE A 1 795 ? 7.271 28.371 74.706 1.00 28.65 776 ILE A CA 1
ATOM 2664 C C . ILE A 1 795 ? 7.220 29.702 73.959 1.00 30.23 776 ILE A C 1
ATOM 2665 O O . ILE A 1 795 ? 8.024 29.925 73.051 1.00 33.15 776 ILE A O 1
ATOM 2670 N N . ASN A 1 796 ? 6.272 30.570 74.319 1.00 35.04 777 ASN A N 1
ATOM 2671 C CA . ASN A 1 796 ? 6.134 31.877 73.667 1.00 38.36 777 ASN A CA 1
ATOM 2672 C C . ASN A 1 796 ? 6.139 31.768 72.141 1.00 34.43 777 ASN A C 1
ATOM 2673 O O . ASN A 1 796 ? 6.872 32.496 71.473 1.00 37.43 777 ASN A O 1
ATOM 2678 N N . SER A 1 797 ? 5.349 30.834 71.614 1.00 30.26 778 SER A N 1
ATOM 2679 C CA . SER A 1 797 ? 5.217 30.605 70.168 1.00 30.04 778 SER A CA 1
ATOM 2680 C C . SER A 1 797 ? 6.501 30.129 69.485 1.00 26.02 778 SER A C 1
ATOM 2681 O O . SER A 1 797 ? 6.617 30.212 68.255 1.00 27.37 778 SER A O 1
ATOM 2684 N N . LEU A 1 798 ? 7.460 29.634 70.262 1.00 25.66 779 LEU A N 1
ATOM 2685 C CA . LEU A 1 798 ? 8.681 29.072 69.685 1.00 23.04 779 LEU A CA 1
ATOM 2686 C C . LEU A 1 798 ? 8.797 27.596 70.044 1.00 21.48 779 LEU A C 1
ATOM 2687 O O . LEU A 1 798 ? 8.332 27.185 71.113 1.00 23.61 779 LEU A O 1
ATOM 2692 N N . GLY A 1 799 ? 9.438 26.808 69.180 1.00 20.65 780 GLY A N 1
ATOM 2693 C CA . GLY A 1 799 ? 9.483 25.372 69.384 1.00 19.18 780 GLY A CA 1
ATOM 2694 C C . GLY A 1 799 ? 10.877 24.801 69.273 1.00 17.54 780 GLY A C 1
ATOM 2695 O O . GLY A 1 799 ? 11.654 24.882 70.212 1.00 19.43 780 GLY A O 1
ATOM 2696 N N . VAL A 1 800 ? 11.185 24.239 68.110 1.00 17.76 781 VAL A N 1
ATOM 2697 C CA . VAL A 1 800 ? 12.531 23.744 67.866 1.00 15.98 781 VAL A CA 1
ATOM 2698 C C . VAL A 1 800 ? 13.26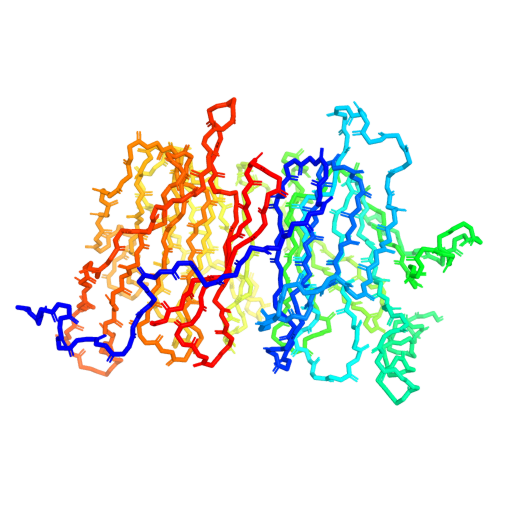1 24.833 67.096 1.00 20.91 781 VAL A C 1
ATOM 2699 O O . VAL A 1 800 ? 12.816 25.266 66.016 1.00 20.98 781 VAL A O 1
ATOM 2703 N N . LEU A 1 801 ? 14.379 25.281 67.657 1.00 17.83 782 LEU A N 1
ATOM 2704 C CA . LEU A 1 801 ? 15.096 26.433 67.130 1.00 17.21 782 LEU A CA 1
ATOM 2705 C C . LEU A 1 801 ? 16.249 26.027 66.221 1.00 18.82 782 LEU A C 1
ATOM 2706 O O . LEU A 1 801 ? 16.680 26.807 65.374 1.00 20.01 782 LEU A O 1
ATOM 2711 N N . ASP A 1 802 ? 16.733 24.803 66.392 1.00 17.62 783 ASP A N 1
ATOM 2712 C CA . ASP A 1 802 ? 17.865 24.314 65.600 1.00 16.26 783 ASP A CA 1
ATOM 2713 C C . ASP A 1 802 ? 17.902 22.801 65.686 1.00 15.65 783 ASP A C 1
ATOM 2714 O O . ASP A 1 802 ? 17.353 22.201 66.609 1.00 16.10 783 ASP A O 1
ATOM 2719 N N . ALA A 1 803 ? 18.577 22.178 64.725 1.00 16.73 784 ALA A N 1
ATOM 2720 C CA . ALA A 1 803 ? 18.749 20.740 64.751 1.00 15.48 784 ALA A CA 1
ATOM 2721 C C . ALA A 1 803 ? 19.986 20.392 63.939 1.00 16.32 784 ALA A C 1
ATOM 2722 O O . ALA A 1 803 ? 20.439 21.192 63.113 1.00 16.81 784 ALA A O 1
ATOM 2724 N N . ILE A 1 804 ? 20.538 19.213 64.197 1.00 16.45 785 ILE A N 1
ATOM 2725 C CA . ILE A 1 804 ? 21.731 18.764 63.471 1.00 15.25 785 ILE A CA 1
ATOM 2726 C C . ILE A 1 804 ? 21.813 17.246 63.533 1.00 17.32 785 ILE A C 1
ATOM 2727 O O . ILE A 1 804 ? 21.556 16.640 64.573 1.00 17.86 785 ILE A O 1
ATOM 2732 N N . TRP A 1 805 ? 22.158 16.617 62.417 1.00 16.69 786 TRP A N 1
ATOM 2733 C CA . TRP A 1 805 ? 22.319 15.169 62.409 1.00 16.82 786 TRP A CA 1
ATOM 2734 C C . TRP A 1 805 ? 23.686 14.740 62.926 1.00 16.40 786 TRP A C 1
ATOM 2735 O O . TRP A 1 805 ? 24.701 15.414 62.709 1.00 17.84 786 TRP A O 1
ATOM 2746 N N . HIS A 1 806 ? 23.715 13.581 63.569 1.00 16.81 787 HIS A N 1
ATOM 2747 C CA . HIS A 1 806 ? 24.971 12.897 63.854 1.00 17.83 787 HIS A CA 1
ATOM 2748 C C . HIS A 1 806 ? 25.703 12.638 62.523 1.00 19.36 787 HIS A C 1
ATOM 2749 O O . HIS A 1 806 ? 25.052 12.398 61.511 1.00 20.16 787 HIS A O 1
ATOM 2756 N N . PRO A 1 807 ? 27.039 12.689 62.511 1.00 19.94 788 PRO A N 1
ATOM 2757 C CA . PRO A 1 807 ? 27.715 12.509 61.211 1.00 21.10 788 PRO A CA 1
ATOM 2758 C C . PRO A 1 807 ? 27.595 11.107 60.586 1.00 25.01 788 PRO A C 1
ATOM 2759 O O . PRO A 1 807 ? 27.793 10.958 59.372 1.00 24.26 788 PRO A O 1
ATOM 2763 N N . ARG A 1 808 ? 27.278 10.089 61.377 1.00 22.08 789 ARG A N 1
ATOM 2764 C CA A ARG A 1 808 ? 27.254 8.717 60.873 0.46 24.62 789 ARG A CA 1
ATOM 2765 C CA B ARG A 1 808 ? 27.244 8.727 60.855 0.54 24.42 789 ARG A CA 1
ATOM 2766 C C . ARG A 1 808 ? 25.969 7.969 61.213 1.00 25.46 789 ARG A C 1
ATOM 2767 O O . ARG A 1 808 ? 25.419 7.249 60.376 1.00 28.57 789 ARG A O 1
ATOM 2782 N N . GLU A 1 809 ? 25.501 8.121 62.448 1.00 22.56 790 GLU A N 1
ATOM 2783 C CA . GLU A 1 809 ? 24.316 7.392 62.902 1.00 23.60 790 GLU A CA 1
ATOM 2784 C C . GLU A 1 809 ? 23.025 8.088 62.499 1.00 24.46 790 GLU A C 1
ATOM 2785 O O . GLU A 1 809 ? 23.011 9.295 62.276 1.00 22.08 790 GLU A O 1
ATOM 2791 N N . ALA A 1 810 ? 21.939 7.316 62.435 1.00 23.87 791 ALA A N 1
ATOM 2792 C CA . ALA A 1 810 ? 20.592 7.856 62.213 1.00 22.34 791 ALA A CA 1
ATOM 2793 C C . ALA A 1 810 ? 20.047 8.517 63.484 1.00 24.98 791 ALA A C 1
ATOM 2794 O O . ALA A 1 810 ? 18.960 8.177 63.969 1.00 25.87 791 ALA A O 1
ATOM 2796 N N . TRP A 1 811 ? 20.825 9.457 64.014 1.00 22.60 792 TRP A N 1
ATOM 2797 C CA . TRP A 1 811 ? 20.531 10.159 65.257 1.00 18.11 792 TRP A CA 1
ATOM 2798 C C . TRP A 1 811 ? 20.433 11.646 64.985 1.00 21.46 792 TRP A C 1
ATOM 2799 O O . TRP A 1 811 ? 21.279 12.210 64.293 1.00 20.15 792 TRP A O 1
ATOM 2810 N N . LEU A 1 812 ? 19.411 12.286 65.534 1.00 18.34 793 LEU A N 1
ATOM 2811 C CA . LEU A 1 812 ? 19.200 13.709 65.315 1.00 17.89 793 LEU A CA 1
ATOM 2812 C C . LEU A 1 812 ? 19.229 14.432 66.651 1.00 22.41 793 LEU A C 1
ATOM 2813 O O . LEU A 1 812 ? 18.657 13.949 67.628 1.00 20.61 793 LEU A O 1
ATOM 2818 N N . PHE A 1 813 ? 19.908 15.576 66.693 1.00 18.42 794 PHE A N 1
ATOM 2819 C CA . PHE A 1 813 ? 19.943 16.411 67.898 1.00 17.18 794 PHE A CA 1
ATOM 2820 C C . PHE A 1 813 ? 19.132 17.677 67.665 1.00 18.77 794 PHE A C 1
ATOM 2821 O O . PHE A 1 813 ? 19.272 18.310 66.630 1.00 19.58 794 PHE A O 1
ATOM 2829 N N . SER A 1 814 ? 18.296 18.055 68.627 1.00 17.33 795 SER A N 1
ATOM 2830 C CA . SER A 1 814 ? 17.467 19.251 68.483 1.00 17.14 795 SER A CA 1
ATOM 2831 C C . SER A 1 814 ? 17.670 20.213 69.652 1.00 16.17 795 SER A C 1
ATOM 2832 O O . SER A 1 814 ? 17.998 19.794 70.771 1.00 17.58 795 SER A O 1
ATOM 2835 N N . ALA A 1 815 ? 17.498 21.501 69.370 1.00 17.01 796 ALA A N 1
ATOM 2836 C CA . ALA A 1 815 ? 17.620 22.568 70.367 1.00 16.88 796 ALA A CA 1
ATOM 2837 C C . ALA A 1 815 ? 16.264 23.217 70.556 1.00 16.89 796 ALA A C 1
ATOM 2838 O O . ALA A 1 815 ? 15.642 23.629 69.577 1.00 16.78 796 ALA A O 1
ATOM 2840 N N . GLY A 1 816 ? 15.814 23.324 71.803 1.00 17.04 797 GLY A N 1
ATOM 2841 C CA . GLY A 1 816 ? 14.473 23.812 72.070 1.00 19.10 797 GLY A CA 1
ATOM 2842 C C . GLY A 1 816 ? 14.352 25.152 72.758 1.00 19.27 797 GLY A C 1
ATOM 2843 O O . GLY A 1 816 ? 15.161 25.510 73.624 1.00 20.08 797 GLY A O 1
ATOM 2844 N N . ALA A 1 817 ? 13.297 25.888 72.402 1.00 18.48 798 ALA A N 1
ATOM 2845 C CA . ALA A 1 817 ? 12.888 27.055 73.166 1.00 18.91 798 ALA A CA 1
ATOM 2846 C C . ALA A 1 817 ? 12.538 26.669 74.605 1.00 21.79 798 ALA A C 1
ATOM 2847 O O . ALA A 1 817 ? 12.498 27.522 75.490 1.00 23.87 798 ALA A O 1
ATOM 2849 N N . ASP A 1 818 ? 12.310 25.378 74.838 1.00 19.21 799 ASP A N 1
ATOM 2850 C CA . ASP A 1 818 ? 11.957 24.887 76.173 1.00 21.54 799 ASP A CA 1
ATOM 2851 C C . ASP A 1 818 ? 13.155 24.649 77.115 1.00 21.50 799 ASP A C 1
ATOM 2852 O O . ASP A 1 818 ? 12.991 24.013 78.167 1.00 20.69 799 ASP A O 1
ATOM 2857 N N . ASN A 1 819 ? 14.330 25.164 76.728 1.00 19.17 800 ASN A N 1
ATOM 2858 C CA . ASN A 1 819 ? 15.584 25.081 77.509 1.00 19.63 800 ASN A CA 1
ATOM 2859 C C . ASN A 1 819 ? 16.282 23.732 77.435 1.00 21.41 800 ASN A C 1
ATOM 2860 O O . ASN A 1 819 ? 17.292 23.528 78.134 1.00 21.62 800 ASN A O 1
ATOM 2865 N N . THR A 1 820 ? 15.776 22.816 76.609 1.00 19.68 801 THR A N 1
ATOM 2866 C CA . THR A 1 820 ? 16.403 21.502 76.461 1.00 19.02 801 THR A CA 1
ATOM 2867 C C . THR A 1 820 ? 17.044 21.330 75.106 1.00 19.95 801 THR A C 1
ATOM 2868 O O . THR A 1 820 ? 16.645 21.975 74.134 1.00 19.35 801 THR A O 1
ATOM 2872 N N . ALA A 1 821 ? 18.037 20.448 75.043 1.00 17.25 802 ALA A N 1
ATOM 2873 C CA . ALA A 1 821 ? 18.375 19.835 73.766 1.00 14.76 802 ALA A CA 1
ATOM 2874 C C . ALA A 1 821 ? 18.029 18.365 73.900 1.0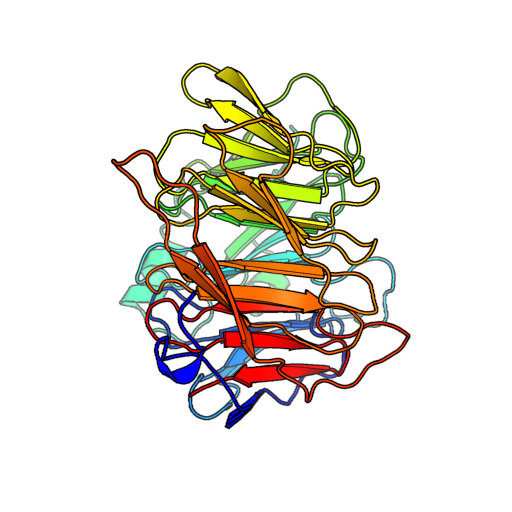0 16.40 802 ALA A C 1
ATOM 2875 O O . ALA A 1 821 ? 17.911 17.852 75.022 1.00 17.63 802 ALA A O 1
ATOM 2877 N N . ARG A 1 822 ? 17.811 17.692 72.774 1.00 15.86 803 ARG A N 1
ATOM 2878 C CA . ARG A 1 822 ? 17.327 16.316 72.822 1.00 17.17 803 ARG A CA 1
ATOM 2879 C C . ARG A 1 822 ? 17.984 15.471 71.746 1.00 17.78 803 ARG A C 1
ATOM 2880 O O . ARG A 1 822 ? 18.330 15.972 70.676 1.00 18.69 803 ARG A O 1
ATOM 2888 N N . LEU A 1 823 ? 18.157 14.193 72.052 1.00 17.56 804 LEU A N 1
ATOM 2889 C CA . LEU A 1 823 ? 18.684 13.210 71.116 1.00 18.91 804 LEU A CA 1
ATOM 2890 C C . LEU A 1 823 ? 17.575 12.278 70.662 1.00 19.44 804 LEU A C 1
ATOM 2891 O O . LEU A 1 823 ? 16.903 11.666 71.491 1.00 19.86 804 LEU A O 1
ATOM 2896 N N . TRP A 1 824 ? 17.386 12.181 69.347 1.00 18.13 805 TRP A N 1
ATOM 2897 C CA . TRP A 1 824 ? 16.354 11.323 68.772 1.00 19.54 805 TRP A CA 1
ATOM 2898 C C . TRP A 1 824 ? 17.044 10.165 68.089 1.00 21.16 805 TRP A C 1
ATOM 2899 O O . TRP A 1 824 ? 17.965 10.373 67.295 1.00 19.87 805 TRP A O 1
ATOM 2910 N N . THR A 1 825 ? 16.611 8.951 68.404 1.00 20.96 806 THR A N 1
ATOM 2911 C CA A THR A 1 825 ? 17.288 7.747 67.935 0.64 20.37 806 THR A CA 1
ATOM 2912 C CA B THR A 1 825 ? 17.297 7.756 67.928 0.36 21.68 806 THR A CA 1
ATOM 2913 C C . THR A 1 825 ? 16.314 6.712 67.411 1.00 25.76 806 THR A C 1
ATOM 2914 O O . THR A 1 825 ? 15.108 6.871 67.537 1.00 23.62 806 THR A O 1
ATOM 2921 N N . THR A 1 826 ? 16.856 5.644 66.834 1.00 29.31 807 THR A N 1
ATOM 2922 C CA . THR A 1 826 ? 16.055 4.541 66.325 1.00 35.89 807 THR A CA 1
ATOM 2923 C C . THR A 1 826 ? 15.417 3.773 67.476 1.00 43.97 807 THR A C 1
ATOM 2924 O O . THR A 1 826 ? 15.849 3.884 68.631 1.00 40.70 807 THR A O 1
#

Foldseek 3Di:
DDALVVADDAFAAFPEWLDDFPFFWQEWEAAQVLQWIWTFGLSQKIWIAGPPHSHTDDIFGRDPPSVDPQKGWAYKYYQNDPQQQWIWTFIWQKIFTFRDPPPDDRRPVNNLCLQCQLVQQKDKDADDPVVVVRRTGIMIGGPGGWNYKADDNVRFKIWTAGWPPWQQRIWIAGRNNRDIDRLGPGGDATWQDWYAFLPAQWIWTHHQAWIWIARSVVSDTDAIAGAPGRGWHDKDAALVGQKMWTFGQVQWIFICRNVPDRYGPDIDRDDPGGWQDKEDANPAQKIWIQGLVQKIWIKGWDDDDPDDDHIDIGTNHIYHDFDRDPSGHWNYKYDRNPFSKIWTTTSNRMITITHD

GO terms:
  GO:0030687 preribosome, large subunit precursor (C, IDA)
  GO:0070545 PeBoW complex (C, IDA)
  GO:0005634 nucleus (C, HDA)
  GO:0005730 nucleolus (C, HDA)
  GO:0030687 preribosome, large subunit precursor (C, HDA)
  GO:0006364 rRNA processing (P, IMP)
  GO:0042273 ribosomal large subunit biogenesis (P, IPI)
  GO:0070545 PeBoW complex (C, IPI)
  GO:0005515 protein binding (F, IPI)
  GO:0070180 large ribosomal subunit rRNA binding (F, IDA)
  GO:0003677 DNA binding (F, EXP)
  GO:0042273 ribosomal large subunit biogenesis (P, IDA)
  GO:0006364 rRNA processing (P, IDA)

Radius of gyration: 19.25 Å; Cα contacts (8 Å, |Δi|>4): 1083; chains: 1; bounding box: 48×47×48 Å

B-factor: mean 31.06, std 13.32, range [14.34, 90.08]

Secondary structure (DSSP, 8-state):
---GGGG-----EEEEEE---SS-EEEEEE-TTS-EEEEEETTSEEEEEETTT--EEEEEE--S-TT-SS--EEEEEE-SSTTS--EEEEETTEEEEE--TTS-HHHHHHHHHHHHHT---EEEEPPPHHHHTTTEEEEEEESS---EEEE-TTSSEEEEE-TT-GGGSEEEEEGGGTEEE---SS--S-EEEEEE-SSSSEEEEEESS-EEEEETTTTEEEEEE----S-EEEEEE-TTSSEEEEEETTS-EEEEETTT-SS-SEEE---SS-EEEEEE-SSSSEEEEEETTS-EEEEEEE--SSSS---EEEEEEEE--PPPBTTB-EEEEEE-SSSS-EEEEETTS-EEEEE-

Solvent-accessible surface area: 15484 Å² total; per-residue (Å²): 174,47,55,30,136,108,23,130,73,7,0,66,131,43,49,17,83,0,71,23,8,158,14,52,0,62,4,7,6,24,11,53,55,0,100,57,0,0,0,0,0,23,17,1,10,0,9,0,1,43,5,111,91,12,135,49,40,23,132,8,54,16,4,110,66,66,149,38,111,121,74,26,0,22,10,5,52,9,3,54,61,61,95,4,10,5,0,0,0,0,7,5,87,48,0,12,0,0,2,0,84,52,44,39,162,122,43,22,51,48,0,83,67,89,0,106,111,28,108,184,30,3,109,32,46,140,27,58,117,148,47,93,119,47,36,3,21,0,5,0,34,11,125,104,47,0,87,34,2,4,18,31,114,138,12,39,88,0,1,0,1,2,40,114,18,34,62,33,5,4,2,22,0,15,8,48,129,26,73,12,109,43,41,35,190,152,64,100,53,70,13,50,0,0,38,16,2,43,103,66,74,26,0,0,10,0,4,23,106,70,0,26,2,38,15,49,87,110,130,83,80,57,83,82,2,70,1,61,10,89,110,0,13,26,1,17,9,10,42,110,0,49,2,0,0,0,0,0,69,55,99,51,2,0,0,0,20,14,111,87,51,49,71,39,69,78,42,8,172,84,14,127,113,18,0,65,0,0,12,11,1,125,152,47,66,5,0,0,0,1,0,10,33,3,14,0,21,1,1,11,4,38,18,61,80,138,156,202,114,63,6,31,9,10,58,16,82,121,2,82,43,14,134,70,53,135,90,33,0,0,20,15,2,43,8,4,28,133,71,4,44,0,0,0,0,0,1,23,49,21,0,30,1,4,12,80

Organism: Saccharomyces cerevisiae (strain ATCC 204508 / S288c) (NCBI:txid559292)